Protein AF-A0A6A4AWZ1-F1 (afdb_monomer_lite)

Sequence (332 aa):
MIMALRVLAYDFGGVRITWEKDAYRVDGLGLLGSVYTLMGKQGAQRAEEQCLEWLPAAGLADLHVYHEGGDLKPLKQVVYGAAANSSISNVMMWTLEKRGIVWVRPLKPKWRGDGKDCYWLGDLITVLVTNYPFLLTRMYDSSVVRITATPPDHPLTSGLEANGTMAVTSSTVRTECAVGINSHLALEDAIKTIADQEVKVLRVHPHPHLSRLVCLRTAGRWRQHSRKHYKRYVRWAAARRGITQEQMRAGKWRKSSATAAEGLAKLEWKQIRRILGLRPRGEQVLYRLKAWAYSMYDVRNGRLGCPHEHCAHEVNVDVHHIFWECPAARKL

Radius of gyration: 25.93 Å; chains: 1; bounding box: 61×46×75 Å

Structure (mmCIF, N/CA/C/O backbone):
data_AF-A0A6A4AWZ1-F1
#
_entry.id   AF-A0A6A4AWZ1-F1
#
loop_
_atom_site.group_PDB
_atom_site.id
_atom_site.type_symbol
_atom_site.label_atom_id
_atom_site.label_alt_id
_atom_site.label_comp_id
_atom_site.label_asym_id
_atom_site.label_entity_id
_atom_site.label_seq_id
_atom_site.pdbx_PDB_ins_code
_atom_site.Cartn_x
_atom_site.Cartn_y
_atom_site.Cartn_z
_atom_site.occupancy
_atom_site.B_iso_or_equiv
_atom_site.auth_seq_id
_atom_site.auth_comp_id
_atom_site.auth_asym_id
_atom_site.auth_atom_id
_atom_site.pdbx_PDB_model_num
ATOM 1 N N . MET A 1 1 ? -5.041 -21.460 9.063 1.00 63.94 1 MET A N 1
ATOM 2 C CA . MET A 1 1 ? -6.115 -20.441 8.977 1.00 63.94 1 MET A CA 1
ATOM 3 C C . MET A 1 1 ? -6.245 -19.866 7.571 1.00 63.94 1 MET A C 1
ATOM 5 O O . MET A 1 1 ? -7.239 -20.170 6.942 1.00 63.94 1 MET A O 1
ATOM 9 N N . ILE A 1 2 ? -5.266 -19.118 7.041 1.00 68.06 2 ILE A N 1
ATOM 10 C CA . ILE A 1 2 ? -5.392 -18.458 5.718 1.00 68.06 2 ILE A CA 1
ATOM 11 C C . ILE A 1 2 ? -5.689 -19.458 4.587 1.00 68.06 2 ILE A C 1
ATOM 13 O O . ILE A 1 2 ? -6.563 -19.191 3.776 1.00 68.06 2 ILE A O 1
ATOM 17 N N . MET A 1 3 ? -5.063 -20.642 4.591 1.00 66.94 3 MET A N 1
ATOM 18 C CA . MET A 1 3 ? -5.374 -21.698 3.613 1.00 66.94 3 MET A CA 1
ATOM 19 C C . MET A 1 3 ? -6.827 -22.172 3.649 1.00 66.94 3 MET A C 1
ATOM 21 O O . MET A 1 3 ? -7.451 -22.276 2.603 1.00 66.94 3 MET A O 1
ATOM 25 N N . ALA A 1 4 ? -7.386 -22.378 4.842 1.00 66.62 4 ALA A N 1
ATOM 26 C CA . ALA A 1 4 ? -8.793 -22.742 4.989 1.00 66.62 4 ALA A CA 1
ATOM 27 C C . ALA A 1 4 ? -9.720 -21.614 4.506 1.00 66.62 4 ALA A C 1
ATOM 29 O O . ALA A 1 4 ? -10.708 -21.879 3.837 1.00 66.62 4 ALA A O 1
ATOM 30 N N . LEU A 1 5 ? -9.374 -20.349 4.780 1.00 71.69 5 LEU A N 1
ATOM 31 C CA . LEU A 1 5 ? -10.138 -19.197 4.284 1.00 71.69 5 LEU A CA 1
ATOM 32 C C . LEU A 1 5 ? -10.109 -19.084 2.762 1.00 71.69 5 LEU A C 1
ATOM 34 O O . LEU A 1 5 ? -11.077 -18.622 2.172 1.00 71.69 5 LEU A O 1
ATOM 38 N N . ARG A 1 6 ? -9.015 -19.506 2.128 1.00 73.75 6 ARG A N 1
ATOM 39 C CA . ARG A 1 6 ? -8.886 -19.501 0.670 1.00 73.75 6 ARG A CA 1
ATOM 40 C C . ARG A 1 6 ? -9.715 -20.595 0.030 1.00 73.75 6 ARG A C 1
ATOM 42 O O . ARG A 1 6 ? -10.504 -20.270 -0.841 1.00 73.75 6 ARG A O 1
ATOM 49 N N . VAL A 1 7 ? -9.609 -21.827 0.522 1.00 71.75 7 VAL A N 1
ATOM 50 C CA . VAL A 1 7 ? -10.478 -22.937 0.098 1.00 71.75 7 VAL A CA 1
ATOM 51 C C . VAL A 1 7 ? -11.949 -22.525 0.215 1.00 71.75 7 VAL A C 1
ATOM 53 O O . VAL A 1 7 ? -12.712 -22.650 -0.731 1.00 71.75 7 VAL A O 1
ATOM 56 N N . LEU A 1 8 ? -12.342 -21.906 1.331 1.00 74.88 8 LEU A N 1
ATOM 57 C CA . LEU A 1 8 ? -13.710 -21.407 1.507 1.00 74.88 8 LEU A CA 1
ATOM 58 C C . LEU A 1 8 ? -14.094 -20.289 0.524 1.00 74.88 8 LEU A C 1
ATOM 60 O O . LEU A 1 8 ? -15.246 -20.219 0.105 1.00 74.88 8 LEU A O 1
ATOM 64 N N . ALA A 1 9 ? -13.164 -19.401 0.173 1.00 75.62 9 ALA A N 1
ATOM 65 C CA . ALA A 1 9 ? -13.430 -18.310 -0.759 1.00 75.62 9 ALA A CA 1
ATOM 66 C C . ALA A 1 9 ? -13.543 -18.793 -2.214 1.00 75.62 9 ALA A C 1
ATOM 68 O O . ALA A 1 9 ? -14.514 -18.429 -2.872 1.00 75.62 9 ALA A O 1
ATOM 69 N N . TYR A 1 10 ? -12.590 -19.606 -2.684 1.00 72.50 10 TYR A N 1
ATOM 70 C CA . TYR A 1 10 ? -12.506 -20.071 -4.074 1.00 72.50 10 TYR A CA 1
ATOM 71 C C . TYR A 1 10 ? -13.374 -21.309 -4.333 1.00 72.50 10 TYR A C 1
ATOM 73 O O . TYR A 1 10 ? -14.208 -21.284 -5.233 1.00 72.50 10 TYR A O 1
ATOM 81 N N . ASP A 1 11 ? -13.238 -22.360 -3.521 1.00 70.88 11 ASP A N 1
ATOM 82 C CA . ASP A 1 11 ? -13.835 -23.674 -3.814 1.00 70.88 11 ASP A CA 1
ATOM 83 C C . ASP A 1 11 ? -15.295 -23.767 -3.350 1.00 70.88 11 ASP A C 1
ATOM 85 O O . ASP A 1 11 ? -16.100 -24.494 -3.928 1.00 70.88 11 ASP A O 1
ATOM 89 N N . PHE A 1 12 ? -15.657 -23.003 -2.316 1.00 73.88 12 PHE A N 1
ATOM 90 C CA . PHE A 1 12 ? -17.012 -22.985 -1.747 1.00 73.88 12 PHE A CA 1
ATOM 91 C C . PHE A 1 12 ? -17.789 -21.698 -2.055 1.00 73.88 12 PHE A C 1
ATOM 93 O O . PHE A 1 12 ? -18.881 -21.492 -1.523 1.00 73.88 12 PHE A O 1
ATOM 100 N N . GLY A 1 13 ? -17.239 -20.812 -2.893 1.00 75.94 13 GLY A N 1
ATOM 101 C CA . GLY A 1 13 ? -17.899 -19.565 -3.290 1.00 75.94 13 GLY A CA 1
ATOM 102 C C . GLY A 1 13 ? -18.226 -18.638 -2.114 1.00 75.94 13 GLY A C 1
ATOM 103 O O . GLY A 1 13 ? -19.216 -17.904 -2.159 1.00 75.94 13 GLY A O 1
ATOM 104 N N . GLY A 1 14 ? -17.424 -18.685 -1.044 1.00 81.69 14 GLY A N 1
ATOM 105 C CA . GLY A 1 14 ? -17.606 -17.867 0.156 1.00 81.69 14 GLY A CA 1
ATOM 106 C C . GLY A 1 14 ? -17.388 -16.371 -0.081 1.00 81.69 14 GLY A C 1
ATOM 107 O O . GLY A 1 14 ? -17.808 -15.563 0.751 1.00 81.69 14 GLY A O 1
ATOM 108 N N . VAL A 1 15 ? -16.755 -16.010 -1.202 1.00 86.06 15 VAL A N 1
ATOM 109 C CA . VAL A 1 15 ? -16.654 -14.640 -1.710 1.00 86.06 15 VAL A CA 1
ATOM 110 C C . VAL A 1 15 ? -17.251 -14.599 -3.112 1.00 86.06 15 VAL A C 1
ATOM 112 O O . VAL A 1 15 ? -16.801 -15.318 -4.000 1.00 86.06 15 VAL A O 1
ATOM 115 N N . ARG A 1 16 ? -18.245 -13.737 -3.327 1.00 89.00 16 ARG A N 1
ATOM 116 C CA . ARG A 1 16 ? -18.801 -13.449 -4.655 1.00 89.00 16 ARG A CA 1
ATOM 117 C C . ARG A 1 16 ? -18.472 -12.020 -5.040 1.00 89.00 16 ARG A C 1
ATOM 119 O O . ARG A 1 16 ? -18.645 -11.112 -4.233 1.00 89.00 16 ARG A O 1
ATOM 126 N N . ILE A 1 17 ? -17.999 -11.825 -6.264 1.00 89.50 17 ILE A N 1
ATOM 127 C CA . ILE A 1 17 ? -17.633 -10.509 -6.783 1.00 89.50 17 ILE A CA 1
ATOM 128 C C . ILE A 1 17 ? -18.508 -10.227 -8.000 1.00 89.50 17 ILE A C 1
ATOM 130 O O . ILE A 1 17 ? -18.450 -10.964 -8.980 1.00 89.50 17 ILE A O 1
ATOM 134 N N . THR A 1 18 ? -19.313 -9.171 -7.936 1.00 89.12 18 THR A N 1
ATOM 135 C CA . THR A 1 18 ? -20.150 -8.693 -9.046 1.00 89.12 18 THR A CA 1
ATOM 136 C C . THR A 1 18 ? -19.737 -7.280 -9.439 1.00 89.12 18 THR A C 1
ATOM 138 O O . THR A 1 18 ? -19.250 -6.518 -8.606 1.00 89.12 18 THR A O 1
ATOM 141 N N . TRP A 1 19 ? -19.883 -6.918 -10.714 1.00 88.25 19 TRP A N 1
ATOM 142 C CA . TRP A 1 19 ? -19.662 -5.544 -11.169 1.00 88.25 19 TRP A CA 1
ATOM 143 C C . TRP A 1 19 ? -20.986 -4.785 -11.209 1.00 88.25 19 TRP A C 1
ATOM 145 O O . TRP A 1 19 ? -21.907 -5.169 -11.927 1.00 88.25 19 TRP A O 1
ATOM 155 N N . GLU A 1 20 ? -21.079 -3.705 -10.440 1.00 87.25 20 GLU A N 1
ATOM 156 C CA . GLU A 1 20 ? -22.283 -2.896 -10.276 1.00 87.25 20 GLU A CA 1
ATOM 157 C C . GLU A 1 20 ? -21.889 -1.422 -10.107 1.00 87.25 20 GLU A C 1
ATOM 159 O O . GLU A 1 20 ? -20.999 -1.097 -9.325 1.00 87.25 20 GLU A O 1
ATOM 164 N N . LYS A 1 21 ? -22.572 -0.500 -10.800 1.00 83.19 21 LYS A N 1
ATOM 165 C CA . LYS A 1 21 ? -22.417 0.959 -10.597 1.00 83.19 21 LYS A CA 1
ATOM 166 C C . LYS A 1 21 ? -20.948 1.437 -10.599 1.00 83.19 21 LYS A C 1
ATOM 168 O O . LYS A 1 21 ? -20.521 2.140 -9.682 1.00 83.19 21 LYS A O 1
ATOM 173 N N . ASP A 1 22 ? -20.178 1.045 -11.615 1.00 85.38 22 ASP A N 1
ATOM 174 C CA . ASP A 1 22 ? -18.752 1.388 -11.763 1.00 85.38 22 ASP A CA 1
ATOM 175 C C . ASP A 1 22 ? -17.831 0.889 -10.624 1.00 85.38 22 ASP A C 1
ATOM 177 O O . ASP A 1 22 ? -16.739 1.421 -10.389 1.00 85.38 22 ASP A O 1
ATOM 181 N N . ALA A 1 23 ? -18.251 -0.150 -9.903 1.00 89.62 23 ALA A N 1
ATOM 182 C CA . ALA A 1 23 ? -17.515 -0.726 -8.789 1.00 89.62 23 ALA A CA 1
ATOM 183 C C . ALA A 1 23 ? -17.712 -2.246 -8.703 1.00 89.62 23 ALA A C 1
ATOM 185 O O . ALA A 1 23 ? -18.684 -2.805 -9.201 1.00 89.62 23 ALA A O 1
ATOM 186 N N . TYR A 1 24 ? -16.796 -2.929 -8.022 1.00 91.19 24 TYR A N 1
ATOM 187 C CA . TYR A 1 24 ? -16.984 -4.326 -7.652 1.00 91.19 24 TYR A CA 1
ATOM 188 C C . TYR A 1 24 ? -17.722 -4.397 -6.319 1.00 91.19 24 TYR A C 1
ATOM 190 O O . TYR A 1 24 ? -17.233 -3.884 -5.310 1.00 91.19 24 TYR A O 1
ATOM 198 N N . ARG A 1 25 ? -18.873 -5.060 -6.296 1.00 92.62 25 ARG A N 1
ATOM 199 C CA . ARG A 1 25 ? -19.558 -5.467 -5.076 1.00 92.62 25 ARG A CA 1
ATOM 200 C C . ARG A 1 25 ? -18.999 -6.816 -4.638 1.00 92.62 25 ARG A C 1
ATOM 202 O O . ARG A 1 25 ? -19.072 -7.801 -5.365 1.00 92.62 25 ARG A O 1
ATOM 209 N N . VAL A 1 26 ? -18.427 -6.852 -3.443 1.00 92.25 26 VAL A N 1
ATOM 210 C CA . VAL A 1 26 ? -17.800 -8.032 -2.846 1.00 92.25 26 VAL A CA 1
ATOM 211 C C . VAL A 1 26 ? -18.695 -8.530 -1.724 1.00 92.25 26 VAL A C 1
ATOM 213 O O . VAL A 1 26 ? -18.806 -7.889 -0.678 1.00 92.25 26 VAL A O 1
ATOM 216 N N . ASP A 1 27 ? -19.333 -9.672 -1.946 1.00 91.94 27 ASP A N 1
ATOM 217 C CA . ASP A 1 27 ? -20.165 -10.365 -0.973 1.00 91.94 27 ASP A CA 1
ATOM 218 C C . ASP A 1 27 ? -19.361 -11.472 -0.293 1.00 91.94 27 ASP A C 1
ATOM 220 O O . ASP A 1 27 ? -19.115 -12.533 -0.865 1.00 91.94 27 ASP A O 1
ATOM 224 N N . GLY A 1 28 ? -18.904 -11.196 0.924 1.00 88.69 28 GLY A N 1
ATOM 225 C CA . GLY A 1 28 ? -18.133 -12.116 1.750 1.00 88.69 28 GLY A CA 1
ATOM 226 C C . GLY A 1 28 ? -18.930 -12.712 2.908 1.00 88.69 28 GLY A C 1
ATOM 227 O O . GLY A 1 28 ? -18.320 -13.180 3.869 1.00 88.69 28 GLY A O 1
ATOM 228 N N . LEU A 1 29 ? -20.269 -12.668 2.888 1.00 86.69 29 LEU A N 1
ATOM 229 C CA . LEU A 1 29 ? -21.095 -13.169 3.996 1.00 86.69 29 LEU A CA 1
ATOM 230 C C . LEU A 1 29 ? -20.875 -14.665 4.264 1.00 86.69 29 LEU A C 1
ATOM 232 O O . LEU A 1 29 ? -20.752 -15.065 5.424 1.00 86.69 29 LEU A O 1
ATOM 236 N N . GLY A 1 30 ? -20.755 -15.474 3.206 1.00 80.62 30 GLY A N 1
ATOM 237 C CA . GLY A 1 30 ? -20.459 -16.907 3.318 1.00 80.62 30 GLY A CA 1
ATOM 238 C C . GLY A 1 30 ? -19.101 -17.168 3.975 1.00 80.62 30 GLY A C 1
ATOM 239 O O . GLY A 1 30 ? -18.980 -17.998 4.881 1.00 80.62 30 GLY A O 1
ATOM 240 N N . LEU A 1 31 ? -18.087 -16.384 3.592 1.00 82.00 31 LEU A N 1
ATOM 241 C CA . LEU A 1 31 ? -16.776 -16.423 4.229 1.00 82.00 31 LEU A CA 1
ATOM 242 C C . LEU A 1 31 ? -16.857 -15.978 5.697 1.00 82.00 31 LEU A C 1
ATOM 244 O O . LEU A 1 31 ? -16.293 -16.648 6.560 1.00 82.00 31 LEU A O 1
ATOM 248 N N . LEU A 1 32 ? -17.583 -14.898 6.011 1.00 76.12 32 LEU A N 1
ATOM 249 C CA . LEU A 1 32 ? -17.736 -14.403 7.382 1.00 76.12 32 LEU A CA 1
ATOM 250 C C . LEU A 1 32 ? -18.396 -15.413 8.314 1.00 76.12 32 LEU A C 1
ATOM 252 O O . LEU A 1 32 ? -17.924 -15.538 9.438 1.00 76.12 32 LEU A O 1
ATOM 256 N N . GLY A 1 33 ? -19.431 -16.137 7.883 1.00 70.88 33 GLY A N 1
ATOM 257 C CA . GLY A 1 33 ? -20.069 -17.167 8.715 1.00 70.88 33 GLY A CA 1
ATOM 258 C C . GLY A 1 33 ? -19.073 -18.232 9.193 1.00 70.88 33 GLY A C 1
ATOM 259 O O . GLY A 1 33 ? -19.073 -18.629 10.359 1.00 70.88 33 GLY A O 1
ATOM 260 N N . SER A 1 34 ? -18.142 -18.615 8.318 1.00 68.31 34 SER A N 1
ATOM 261 C CA . SER A 1 34 ? -17.081 -19.579 8.625 1.00 68.31 34 SER A CA 1
ATOM 262 C C . SER A 1 34 ? -15.928 -18.950 9.421 1.00 68.31 34 SER A C 1
ATOM 264 O O . SER A 1 34 ? -15.473 -19.512 10.421 1.00 68.31 34 SER A O 1
ATOM 266 N N . VAL A 1 35 ? -15.475 -17.755 9.017 1.00 62.94 35 VAL A N 1
ATOM 267 C CA . VAL A 1 35 ? -14.404 -16.986 9.675 1.00 62.94 35 VAL A CA 1
ATOM 268 C C . VAL A 1 35 ? -14.783 -16.629 11.104 1.00 62.94 35 VAL A C 1
ATOM 270 O O . VAL A 1 35 ? -13.962 -16.835 11.985 1.00 62.94 35 VAL A O 1
ATOM 273 N N . TYR A 1 36 ? -15.981 -16.094 11.361 1.00 61.47 36 TYR A N 1
ATOM 274 C CA . TYR A 1 36 ? -16.392 -15.655 12.700 1.00 61.47 36 TYR A CA 1
ATOM 275 C C . TYR A 1 36 ? -16.529 -16.821 13.662 1.00 61.47 36 TYR A C 1
ATOM 277 O O . TYR A 1 36 ? -16.159 -16.682 14.819 1.00 61.47 36 TYR A O 1
ATOM 285 N N . THR A 1 37 ? -16.999 -17.977 13.201 1.00 62.72 37 THR A N 1
ATOM 286 C CA . THR A 1 37 ? -17.039 -19.176 14.043 1.00 62.72 37 THR A CA 1
ATOM 287 C C . THR A 1 37 ? -15.623 -19.642 14.399 1.00 62.72 37 THR A C 1
ATOM 289 O O . THR A 1 37 ? -15.357 -19.990 15.547 1.00 62.72 37 THR A O 1
ATOM 292 N N . LEU A 1 38 ? -14.677 -19.585 13.455 1.00 58.94 38 LEU A N 1
ATOM 293 C CA . LEU A 1 38 ? -13.263 -19.913 13.693 1.00 58.94 38 LEU A CA 1
ATOM 294 C C . LEU A 1 38 ? -12.526 -18.858 14.539 1.00 58.94 38 LEU A C 1
ATOM 296 O O . LEU A 1 38 ? -11.734 -19.215 15.408 1.00 58.94 38 LEU A O 1
ATOM 300 N N . MET A 1 39 ? -12.780 -17.569 14.305 1.00 57.34 39 MET A N 1
ATOM 301 C CA . MET A 1 39 ? -12.182 -16.441 15.024 1.00 57.34 39 MET A CA 1
ATOM 302 C C . MET A 1 39 ? -12.797 -16.254 16.407 1.00 57.34 39 MET A C 1
ATOM 304 O O . MET A 1 39 ? -12.066 -15.982 17.346 1.00 57.34 39 MET A O 1
ATOM 308 N N . GLY A 1 40 ? -14.102 -16.457 16.569 1.00 51.19 40 GLY A N 1
ATOM 309 C CA . GLY A 1 40 ? -14.786 -16.442 17.863 1.00 51.19 40 GLY A CA 1
ATOM 310 C C . GLY A 1 40 ? -14.300 -17.567 18.774 1.00 51.19 40 GLY A C 1
ATOM 311 O O . GLY A 1 40 ? -14.100 -17.345 19.961 1.00 51.19 40 GLY A O 1
ATOM 312 N N . LYS A 1 41 ? -13.982 -18.740 18.204 1.00 53.22 41 LYS A N 1
ATOM 313 C CA . LYS A 1 41 ? -13.336 -19.846 18.930 1.00 53.22 41 LYS A CA 1
ATOM 314 C C . LYS A 1 41 ? -11.846 -19.611 19.242 1.00 53.22 41 LYS A C 1
ATOM 316 O O . LYS A 1 41 ? -11.293 -20.364 20.033 1.00 53.22 41 LYS A O 1
ATOM 321 N N . GLN A 1 42 ? -11.175 -18.620 18.632 1.00 52.31 42 GLN A N 1
ATOM 322 C CA . GLN A 1 42 ? -9.715 -18.428 18.759 1.00 52.31 42 GLN A CA 1
ATOM 323 C C . GLN A 1 42 ? -9.217 -17.007 19.099 1.00 52.31 42 GLN A C 1
ATOM 325 O O . GLN A 1 42 ? -8.011 -16.849 19.283 1.00 52.31 42 GLN A O 1
ATOM 330 N N . GLY A 1 43 ? -10.032 -15.949 19.109 1.00 45.94 43 GLY A N 1
ATOM 331 C CA . GLY A 1 43 ? -9.445 -14.622 18.909 1.00 45.94 43 GLY A CA 1
ATOM 332 C C . GLY A 1 43 ? -10.360 -13.406 18.922 1.00 45.94 43 GLY A C 1
ATOM 333 O O . GLY A 1 43 ? -10.260 -12.595 18.003 1.00 45.94 43 GLY A O 1
ATOM 334 N N . ALA A 1 44 ? -11.105 -13.173 20.006 1.00 44.56 44 ALA A N 1
ATOM 335 C CA . ALA A 1 44 ? -11.477 -11.793 20.353 1.00 44.56 44 ALA A CA 1
ATOM 336 C C . ALA A 1 44 ? -10.220 -10.887 20.450 1.00 44.56 44 ALA A C 1
ATOM 338 O O . ALA A 1 44 ? -10.238 -9.755 19.985 1.00 44.56 44 ALA A O 1
ATOM 339 N N . GLN A 1 45 ? -9.073 -11.438 20.880 1.00 47.06 45 GLN A N 1
ATOM 340 C CA . GLN A 1 45 ? -7.765 -10.758 20.890 1.00 47.06 45 GLN A CA 1
ATOM 341 C C . GLN A 1 45 ? -7.145 -10.493 19.499 1.00 47.06 45 GLN A C 1
ATOM 343 O O . GLN A 1 45 ? -6.277 -9.635 19.371 1.00 47.06 45 GLN A O 1
ATOM 348 N N . ARG A 1 46 ? -7.550 -11.197 18.428 1.00 52.41 46 ARG A N 1
ATOM 349 C CA . ARG A 1 46 ? -6.869 -11.097 17.115 1.00 52.41 46 ARG A CA 1
ATOM 350 C C . ARG A 1 46 ? -7.363 -9.947 16.232 1.00 52.41 46 ARG A C 1
ATOM 352 O O . ARG A 1 46 ? -6.691 -9.591 15.265 1.00 52.41 46 ARG A O 1
ATOM 359 N N . ALA A 1 47 ? -8.509 -9.341 16.540 1.00 49.09 47 ALA A N 1
ATOM 360 C CA . ALA A 1 47 ? -8.999 -8.160 15.817 1.00 49.09 47 ALA A CA 1
ATOM 361 C C . ALA A 1 47 ? -8.081 -6.939 16.000 1.00 49.09 47 ALA A C 1
ATOM 363 O O . ALA A 1 47 ? -7.913 -6.124 15.082 1.00 49.09 47 ALA A O 1
ATOM 364 N N . GLU A 1 48 ? -7.423 -6.860 17.154 1.00 53.44 48 GLU A N 1
ATOM 365 C CA . GLU A 1 48 ? -6.398 -5.866 17.468 1.00 53.44 48 GLU A CA 1
ATOM 366 C C . GLU A 1 48 ? -5.067 -6.140 16.756 1.00 53.44 48 GLU A C 1
ATOM 368 O O . GLU A 1 48 ? -4.226 -5.247 16.688 1.00 53.44 48 GLU A O 1
ATOM 373 N N . GLU A 1 49 ? -4.888 -7.325 16.151 1.00 64.94 49 GLU A N 1
ATOM 374 C CA . GLU A 1 49 ? -3.654 -7.730 15.470 1.00 64.94 49 GLU A CA 1
ATOM 375 C C . GLU A 1 49 ? -3.578 -7.319 13.991 1.00 64.94 49 GLU A C 1
ATOM 377 O O . GLU A 1 49 ? -2.546 -7.559 13.373 1.00 64.94 49 GLU A O 1
ATOM 382 N N . GLN A 1 50 ? -4.618 -6.757 13.362 1.00 76.56 50 GLN A N 1
ATOM 383 C CA . GLN A 1 50 ? -4.560 -6.373 11.937 1.00 76.56 50 GLN A CA 1
ATOM 384 C C . GLN A 1 50 ? -4.674 -4.870 11.734 1.00 76.56 50 GLN A C 1
ATOM 386 O O . GLN A 1 50 ? -5.747 -4.313 11.919 1.00 76.56 50 GLN A O 1
ATOM 391 N N . CYS A 1 51 ? -3.613 -4.217 11.280 1.00 78.69 51 CYS A N 1
ATOM 392 C CA . CYS A 1 51 ? -3.572 -2.778 11.010 1.00 78.69 51 CYS A CA 1
ATOM 393 C C . CYS A 1 51 ? -4.020 -2.472 9.574 1.00 78.69 51 CYS A C 1
ATOM 395 O O . CYS A 1 51 ? -3.207 -2.329 8.661 1.00 78.69 51 CYS A O 1
ATOM 397 N N . LEU A 1 52 ? -5.338 -2.439 9.363 1.00 82.19 52 LEU A N 1
ATOM 398 C CA . LEU A 1 52 ? -5.934 -2.249 8.035 1.00 82.19 52 LEU A CA 1
ATOM 399 C C . LEU A 1 52 ? -5.703 -0.843 7.456 1.00 82.19 52 LEU A C 1
ATOM 401 O O . LEU A 1 52 ? -5.641 -0.707 6.240 1.00 82.19 52 LEU A O 1
ATOM 405 N N . GLU A 1 53 ? -5.502 0.172 8.297 1.00 82.44 53 GLU A N 1
ATOM 406 C CA . GLU A 1 53 ? -5.161 1.551 7.914 1.00 82.44 53 GLU A CA 1
ATOM 407 C C . GLU A 1 53 ? -3.868 1.636 7.088 1.00 82.44 53 GLU A C 1
ATOM 409 O O . GLU A 1 53 ? -3.692 2.530 6.264 1.00 82.44 53 GLU A O 1
ATOM 414 N N . TRP A 1 54 ? -2.979 0.653 7.248 1.00 85.12 54 TRP A N 1
ATOM 415 C CA . TRP A 1 54 ? -1.741 0.531 6.486 1.00 85.12 54 TRP A CA 1
ATOM 416 C C . TRP A 1 54 ? -1.901 -0.193 5.153 1.00 85.12 54 TRP A C 1
ATOM 418 O O . TRP A 1 54 ? -1.011 -0.112 4.304 1.00 85.12 54 TRP A O 1
ATOM 428 N N . LEU A 1 55 ? -3.003 -0.921 4.959 1.00 87.56 55 LEU A N 1
ATOM 429 C CA . LEU A 1 55 ? -3.204 -1.742 3.772 1.00 87.56 55 LEU A CA 1
ATOM 430 C C . LEU A 1 55 ? -3.205 -0.910 2.479 1.00 87.56 55 LEU A C 1
ATOM 432 O O . LEU A 1 55 ? -2.469 -1.282 1.568 1.00 87.56 55 LEU A O 1
ATOM 436 N N . PRO A 1 56 ? -3.891 0.247 2.380 1.00 88.06 56 PRO A N 1
ATOM 437 C CA . PRO A 1 56 ? -3.825 1.081 1.177 1.00 88.06 56 PRO A CA 1
ATOM 438 C C . PRO A 1 56 ? -2.400 1.549 0.849 1.00 88.06 56 PRO A C 1
ATOM 440 O O . PRO A 1 56 ? -2.020 1.602 -0.320 1.00 88.06 56 PRO A O 1
ATOM 443 N N . ALA A 1 57 ? -1.594 1.844 1.874 1.00 85.62 57 ALA A N 1
ATOM 444 C CA . ALA A 1 57 ? -0.213 2.300 1.729 1.00 85.62 57 ALA A CA 1
ATOM 445 C C . ALA A 1 57 ? 0.772 1.168 1.374 1.00 85.62 57 ALA A C 1
ATOM 447 O O . ALA A 1 57 ? 1.926 1.436 1.032 1.00 85.62 57 ALA A O 1
ATOM 448 N N . ALA A 1 58 ? 0.347 -0.097 1.438 1.00 86.62 58 ALA A N 1
ATOM 449 C CA . ALA A 1 58 ? 1.209 -1.233 1.153 1.00 86.62 58 ALA A CA 1
ATOM 450 C C . ALA A 1 58 ? 1.627 -1.268 -0.326 1.00 86.62 58 ALA A C 1
ATOM 452 O O . ALA A 1 58 ? 0.791 -1.251 -1.231 1.00 86.62 58 ALA A O 1
ATOM 453 N N . GLY A 1 59 ? 2.938 -1.343 -0.571 1.00 86.31 59 GLY A N 1
ATOM 454 C CA . GLY A 1 59 ? 3.507 -1.504 -1.909 1.00 86.31 59 GLY A CA 1
ATOM 455 C C . GLY A 1 59 ? 3.186 -2.879 -2.492 1.00 86.31 59 GLY A C 1
ATOM 456 O O . GLY A 1 59 ? 3.413 -3.894 -1.834 1.00 86.31 59 GLY A O 1
ATOM 457 N N . LEU A 1 60 ? 2.726 -2.940 -3.745 1.00 87.19 60 LEU A N 1
ATOM 458 C CA . LEU A 1 60 ? 2.366 -4.209 -4.391 1.00 87.19 60 LEU A CA 1
ATOM 459 C C . LEU A 1 60 ? 3.564 -5.163 -4.512 1.00 87.19 60 LEU A C 1
ATOM 461 O O . LEU A 1 60 ? 3.410 -6.376 -4.436 1.00 87.19 60 LEU A O 1
ATOM 465 N N . ALA A 1 61 ? 4.768 -4.629 -4.724 1.00 81.50 61 ALA A N 1
ATOM 466 C CA . ALA A 1 61 ? 5.976 -5.443 -4.860 1.00 81.50 61 ALA A CA 1
ATOM 467 C C . ALA A 1 61 ? 6.515 -5.964 -3.517 1.00 81.50 61 ALA A C 1
ATOM 469 O O . ALA A 1 61 ? 7.254 -6.947 -3.502 1.00 81.50 61 ALA A O 1
ATOM 470 N N . ASP A 1 62 ? 6.169 -5.305 -2.409 1.00 79.12 62 ASP A N 1
ATOM 471 C CA . ASP A 1 62 ? 6.726 -5.595 -1.087 1.00 79.12 62 ASP A CA 1
ATOM 472 C C . ASP A 1 62 ? 5.754 -6.412 -0.223 1.00 79.12 62 ASP A C 1
ATOM 474 O O . ASP A 1 62 ? 6.182 -7.235 0.592 1.00 79.12 62 ASP A O 1
ATOM 478 N N . LEU A 1 63 ? 4.443 -6.229 -0.414 1.00 82.75 63 LEU A N 1
ATOM 479 C CA . LEU A 1 63 ? 3.429 -6.974 0.316 1.00 82.75 63 LEU A CA 1
ATOM 480 C C . LEU A 1 63 ? 3.343 -8.410 -0.196 1.00 82.75 63 LEU A C 1
ATOM 482 O O . LEU A 1 63 ? 2.881 -8.663 -1.304 1.00 82.75 63 LEU A O 1
ATOM 486 N N . HIS A 1 64 ? 3.770 -9.348 0.641 1.00 82.81 64 HIS A N 1
ATOM 487 C CA . HIS A 1 64 ? 3.660 -10.772 0.374 1.00 82.81 64 HIS A CA 1
ATOM 488 C C . HIS A 1 64 ? 2.376 -11.322 0.985 1.00 82.81 64 HIS A C 1
ATOM 490 O O . HIS A 1 64 ? 2.112 -11.146 2.176 1.00 82.81 64 HIS A O 1
ATOM 496 N N . VAL A 1 65 ? 1.599 -12.000 0.156 1.00 83.00 65 VAL A N 1
ATOM 497 C CA . VAL A 1 65 ? 0.311 -12.591 0.500 1.00 83.00 65 VAL A CA 1
ATOM 498 C C . VAL A 1 65 ? 0.318 -14.047 0.098 1.00 83.00 65 VAL A C 1
ATOM 500 O O . VAL A 1 65 ? 0.999 -14.459 -0.841 1.00 83.00 65 VAL A O 1
ATOM 503 N N . TYR A 1 66 ? -0.438 -14.840 0.833 1.00 80.25 66 TYR A N 1
ATOM 504 C CA . TYR A 1 66 ? -0.687 -16.206 0.427 1.00 80.25 66 TYR A CA 1
ATOM 505 C C . TYR A 1 66 ? -1.618 -16.145 -0.810 1.00 80.25 66 TYR A C 1
ATOM 507 O O . TYR A 1 66 ? -2.694 -15.549 -0.705 1.00 80.25 66 TYR A O 1
ATOM 515 N N . HIS A 1 67 ? -1.232 -16.775 -1.939 1.00 81.38 67 HIS A N 1
ATOM 516 C CA . HIS A 1 67 ? -2.007 -16.940 -3.205 1.00 81.38 67 HIS A CA 1
ATOM 517 C C . HIS A 1 67 ? -2.514 -18.386 -3.423 1.00 81.38 67 HIS A C 1
ATOM 519 O O . HIS A 1 67 ? -1.994 -19.269 -2.750 1.00 81.38 67 HIS A O 1
ATOM 525 N N . GLU A 1 68 ? -3.523 -18.639 -4.269 1.00 70.06 68 GLU A N 1
ATOM 526 C CA . GLU A 1 68 ? -4.281 -19.904 -4.476 1.00 70.06 68 GLU A CA 1
ATOM 527 C C . GLU A 1 68 ? -3.580 -21.198 -4.011 1.00 70.06 68 GLU A C 1
ATOM 529 O O . GLU A 1 68 ? -4.027 -21.783 -3.025 1.00 70.06 68 GLU A O 1
ATOM 534 N N . GLY A 1 69 ? -2.418 -21.561 -4.568 1.00 68.25 69 GLY A N 1
ATOM 535 C CA . GLY A 1 69 ? -1.662 -22.782 -4.211 1.00 68.25 69 GLY A CA 1
ATOM 536 C C . GLY A 1 69 ? -1.053 -22.849 -2.797 1.00 68.25 69 GLY A C 1
ATOM 537 O O . GLY A 1 69 ? -0.394 -23.817 -2.443 1.00 68.25 69 GLY A O 1
ATOM 538 N N . GLY A 1 70 ? -1.244 -21.821 -1.973 1.00 69.25 70 GLY A N 1
ATOM 539 C CA . GLY A 1 70 ? -0.689 -21.711 -0.621 1.00 69.25 70 GLY A CA 1
ATOM 540 C C . GLY A 1 70 ? 0.712 -21.126 -0.548 1.00 69.25 70 GLY A C 1
ATOM 541 O O . GLY A 1 70 ? 1.200 -20.839 0.545 1.00 69.25 70 GLY A O 1
ATOM 542 N N . ASP A 1 71 ? 1.294 -20.827 -1.702 1.00 78.06 71 ASP A N 1
ATOM 543 C CA . ASP A 1 71 ? 2.557 -20.122 -1.803 1.00 78.06 71 ASP A CA 1
ATOM 544 C C . ASP A 1 71 ? 2.428 -18.665 -1.368 1.00 78.06 71 ASP A C 1
ATOM 546 O O . ASP A 1 71 ? 1.439 -17.972 -1.640 1.00 78.06 71 ASP A O 1
ATOM 550 N N . LEU A 1 72 ? 3.488 -18.179 -0.731 1.00 79.62 72 LEU A N 1
ATOM 551 C CA . LEU A 1 72 ? 3.642 -16.777 -0.397 1.00 79.62 72 LEU A CA 1
ATOM 552 C C . LEU A 1 72 ? 4.229 -16.032 -1.605 1.00 79.62 72 LEU A C 1
ATOM 554 O O . LEU A 1 72 ? 5.397 -16.221 -1.948 1.00 79.62 72 LEU A O 1
ATOM 558 N N . LYS A 1 73 ? 3.437 -15.162 -2.234 1.00 81.56 73 LYS A N 1
ATOM 559 C CA . LYS A 1 73 ? 3.830 -14.399 -3.428 1.00 81.56 73 LYS A CA 1
ATOM 560 C C . LYS A 1 73 ? 3.678 -12.892 -3.196 1.00 81.56 73 LYS A C 1
ATOM 562 O O . LYS A 1 73 ? 2.799 -12.473 -2.439 1.00 81.56 73 LYS A O 1
ATOM 567 N N . PRO A 1 74 ? 4.521 -12.048 -3.816 1.00 85.25 74 PRO A N 1
ATOM 568 C CA . PRO A 1 74 ? 4.313 -10.606 -3.786 1.00 85.25 74 PRO A CA 1
ATOM 569 C C . PRO A 1 74 ? 3.012 -10.248 -4.515 1.00 85.25 74 PRO A C 1
ATOM 571 O O . PRO A 1 74 ? 2.734 -10.768 -5.595 1.00 85.25 74 PRO A O 1
ATOM 574 N N . LEU A 1 75 ? 2.244 -9.311 -3.961 1.00 85.94 75 LEU A N 1
ATOM 575 C CA . LEU A 1 75 ? 0.919 -8.912 -4.447 1.00 85.94 75 LEU A CA 1
ATOM 576 C C . LEU A 1 75 ? 0.935 -8.422 -5.904 1.00 85.94 75 LEU A C 1
ATOM 578 O O . LEU A 1 75 ? -0.032 -8.583 -6.640 1.00 85.94 75 LEU A O 1
ATOM 582 N N . LYS A 1 76 ? 2.064 -7.879 -6.364 1.00 85.25 76 LYS A N 1
ATOM 583 C CA . LYS A 1 76 ? 2.288 -7.486 -7.760 1.00 85.25 76 LYS A CA 1
ATOM 584 C C . LYS A 1 76 ? 2.147 -8.652 -8.749 1.00 85.25 76 LYS A C 1
ATOM 586 O O . LYS A 1 76 ? 1.862 -8.404 -9.911 1.00 85.25 76 LYS A O 1
ATOM 591 N N . GLN A 1 77 ? 2.362 -9.898 -8.326 1.00 84.38 77 GLN A N 1
ATOM 592 C CA . GLN A 1 77 ? 2.142 -11.073 -9.181 1.00 84.38 77 GLN A CA 1
ATOM 593 C C . GLN A 1 77 ? 0.656 -11.424 -9.334 1.00 84.38 77 GLN A C 1
ATOM 595 O O . GLN A 1 77 ? 0.310 -12.124 -10.275 1.00 84.38 77 GLN A O 1
ATOM 600 N N . VAL A 1 78 ? -0.197 -10.917 -8.441 1.00 81.12 78 VAL A N 1
ATOM 601 C CA . VAL A 1 78 ? -1.656 -11.115 -8.455 1.00 81.12 78 VAL A CA 1
ATOM 602 C C . VAL A 1 78 ? -2.340 -10.062 -9.339 1.00 81.12 78 VAL A C 1
ATOM 604 O O . VAL A 1 78 ? -3.353 -10.322 -9.975 1.00 81.12 78 VAL A O 1
ATOM 607 N N . VAL A 1 79 ? -1.758 -8.860 -9.438 1.00 81.06 79 VAL A N 1
ATOM 608 C CA . VAL A 1 79 ? -2.322 -7.735 -10.205 1.00 81.06 79 VAL A CA 1
ATOM 609 C C . VAL A 1 79 ? -1.522 -7.456 -11.465 1.00 81.06 79 VAL A C 1
ATOM 611 O O . VAL A 1 79 ? -0.404 -6.936 -11.409 1.00 81.06 79 VAL A O 1
ATOM 614 N N . TYR A 1 80 ? -2.145 -7.672 -12.621 1.00 76.50 80 TYR A N 1
ATOM 615 C CA . TYR A 1 80 ? -1.534 -7.331 -13.899 1.00 76.50 80 TYR A CA 1
ATOM 616 C C . TYR A 1 80 ? -1.588 -5.824 -14.210 1.00 76.50 80 TYR A C 1
ATOM 618 O O . TYR A 1 80 ? -2.540 -5.101 -13.899 1.00 76.50 80 TYR A O 1
ATOM 626 N N . GLY A 1 81 ? -0.529 -5.324 -14.851 1.00 76.38 81 GLY A N 1
ATOM 627 C CA . GLY A 1 81 ? -0.455 -3.951 -15.355 1.00 76.38 81 GLY A CA 1
ATOM 628 C C . GLY A 1 81 ? -0.236 -2.865 -14.293 1.00 76.38 81 GLY A C 1
ATOM 629 O O . GLY A 1 81 ? -0.198 -1.681 -14.641 1.00 76.38 81 GLY A O 1
ATOM 630 N N . ALA A 1 82 ? -0.082 -3.204 -13.013 1.00 79.38 82 ALA A N 1
ATOM 631 C CA . ALA A 1 82 ? 0.304 -2.229 -11.998 1.00 79.38 82 ALA A CA 1
ATOM 632 C C . ALA A 1 82 ? 1.796 -1.854 -12.109 1.00 79.38 82 ALA A C 1
ATOM 634 O O . ALA A 1 82 ? 2.649 -2.669 -12.471 1.00 79.38 82 ALA A O 1
ATOM 635 N N . ALA A 1 83 ? 2.118 -0.589 -11.825 1.00 79.81 83 ALA A N 1
ATOM 636 C CA . ALA A 1 83 ? 3.490 -0.096 -11.914 1.00 79.81 83 ALA A CA 1
ATOM 637 C C . ALA A 1 83 ? 4.395 -0.790 -10.881 1.00 79.81 83 ALA A C 1
ATOM 639 O O . ALA A 1 83 ? 3.945 -1.270 -9.847 1.00 79.81 83 ALA A O 1
ATOM 640 N N . ALA A 1 84 ? 5.708 -0.824 -11.121 1.00 70.44 84 ALA A N 1
ATOM 641 C CA . ALA A 1 84 ? 6.622 -1.514 -10.206 1.00 70.44 84 ALA A CA 1
ATOM 642 C C . ALA A 1 84 ? 6.640 -0.936 -8.779 1.00 70.44 84 ALA A C 1
ATOM 644 O O . ALA A 1 84 ? 6.874 -1.691 -7.842 1.00 70.44 84 ALA A O 1
ATOM 645 N N . ASN A 1 85 ? 6.348 0.359 -8.635 1.00 78.75 85 ASN A N 1
ATOM 646 C CA . ASN A 1 85 ? 6.366 1.082 -7.363 1.00 78.75 85 ASN A CA 1
ATOM 647 C C . ASN A 1 85 ? 4.955 1.488 -6.896 1.00 78.75 85 ASN A C 1
ATOM 649 O O . ASN A 1 85 ? 4.822 2.429 -6.119 1.00 78.75 85 ASN A O 1
ATOM 653 N N . SER A 1 86 ? 3.888 0.865 -7.411 1.00 86.19 86 SER A N 1
ATOM 654 C CA . SER A 1 86 ? 2.530 1.208 -6.977 1.00 86.19 86 SER A CA 1
ATOM 655 C C . SER A 1 86 ? 2.184 0.585 -5.626 1.00 86.19 86 SER A C 1
ATOM 657 O O . SER A 1 86 ? 2.595 -0.538 -5.332 1.00 86.19 86 SER A O 1
ATOM 659 N N . SER A 1 87 ? 1.393 1.305 -4.834 1.00 89.94 87 SER A N 1
ATOM 660 C CA . SER A 1 87 ? 0.680 0.794 -3.664 1.00 89.94 87 SER A CA 1
ATOM 661 C C . SER A 1 87 ? -0.690 0.229 -4.048 1.00 89.94 87 SER A C 1
ATOM 663 O O . SER A 1 87 ? -1.139 0.402 -5.186 1.00 89.94 87 SER A O 1
ATOM 665 N N . ILE A 1 88 ? -1.375 -0.412 -3.099 1.00 89.81 88 ILE A N 1
ATOM 666 C CA . ILE A 1 88 ? -2.778 -0.818 -3.265 1.00 89.81 88 ILE A CA 1
ATOM 667 C C . ILE A 1 88 ? -3.663 0.406 -3.543 1.00 89.81 88 ILE A C 1
ATOM 669 O O . ILE A 1 88 ? -4.476 0.362 -4.464 1.00 89.81 88 ILE A O 1
ATOM 673 N N . SER A 1 89 ? -3.438 1.520 -2.838 1.00 89.31 89 SER A N 1
ATOM 674 C CA . SER A 1 89 ? -4.177 2.776 -3.031 1.00 89.31 89 SER A CA 1
ATOM 675 C C . SER A 1 89 ? -3.990 3.414 -4.405 1.00 89.31 89 SER A C 1
ATOM 677 O O . SER A 1 89 ? -4.752 4.299 -4.749 1.00 89.31 89 SER A O 1
ATOM 679 N N . ASN A 1 90 ? -3.005 2.991 -5.203 1.00 89.19 90 ASN A N 1
ATOM 680 C CA . ASN A 1 90 ? -2.861 3.432 -6.595 1.00 89.19 90 ASN A CA 1
ATOM 681 C C . ASN A 1 90 ? -3.677 2.570 -7.572 1.00 89.19 90 ASN A C 1
ATOM 683 O O . ASN A 1 90 ? -3.767 2.904 -8.758 1.00 89.19 90 ASN A O 1
ATOM 687 N N . VAL A 1 91 ? -4.198 1.433 -7.101 1.00 88.94 91 VAL A N 1
ATOM 688 C CA . VAL A 1 91 ? -4.974 0.467 -7.883 1.00 88.94 91 VAL A CA 1
ATOM 689 C C . VAL A 1 91 ? -6.460 0.616 -7.602 1.00 88.94 91 VAL A C 1
ATOM 691 O O . VAL A 1 91 ? -7.257 0.741 -8.532 1.00 88.94 91 VAL A O 1
ATOM 694 N N . MET A 1 92 ? -6.828 0.625 -6.324 1.00 90.44 92 MET A N 1
ATOM 695 C CA . MET A 1 92 ? -8.218 0.616 -5.896 1.00 90.44 92 MET A CA 1
ATOM 696 C C . MET A 1 92 ? -8.401 1.266 -4.528 1.00 90.44 92 MET A C 1
ATOM 698 O O . MET A 1 92 ? -7.471 1.350 -3.725 1.00 90.44 92 MET A O 1
ATOM 702 N N . MET A 1 93 ? -9.638 1.661 -4.260 1.00 90.75 93 MET A N 1
ATOM 703 C CA . MET A 1 93 ? -10.126 2.017 -2.931 1.00 90.75 93 MET A CA 1
ATOM 704 C C . MET A 1 93 ? -11.324 1.142 -2.594 1.00 90.75 93 MET A C 1
ATOM 706 O O . MET A 1 93 ? -11.960 0.595 -3.496 1.00 90.75 93 MET A O 1
ATOM 710 N N . TRP A 1 94 ? -11.655 1.018 -1.314 1.00 91.50 94 TRP A N 1
ATOM 711 C CA . TRP A 1 94 ? -12.831 0.261 -0.913 1.00 91.50 94 TRP A CA 1
ATOM 712 C C . TRP A 1 94 ? -13.602 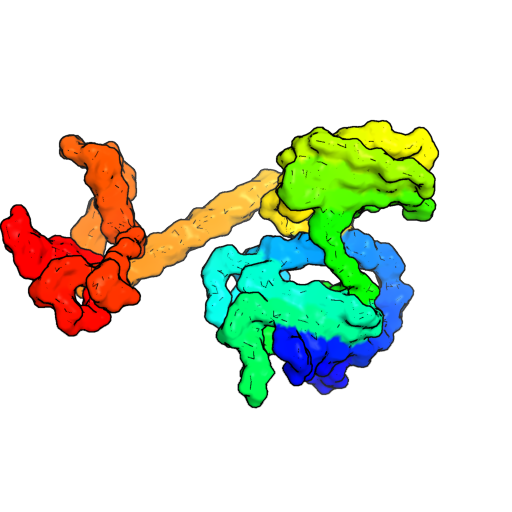0.922 0.221 1.00 91.50 94 TRP A C 1
ATOM 714 O O . TRP A 1 94 ? -13.043 1.655 1.033 1.00 91.50 94 TRP A O 1
ATOM 724 N N . THR A 1 95 ? -14.901 0.653 0.261 1.00 90.94 95 THR A N 1
ATOM 725 C CA . THR A 1 95 ? -15.832 1.153 1.274 1.00 90.94 95 THR A CA 1
ATOM 726 C C . THR A 1 95 ? -16.694 0.004 1.776 1.00 90.94 95 THR A C 1
ATOM 728 O O . THR A 1 95 ? -17.208 -0.777 0.976 1.00 90.94 95 THR A O 1
ATOM 731 N N . LEU A 1 96 ? -16.858 -0.104 3.093 1.00 90.19 96 LEU A N 1
ATOM 732 C CA . LEU A 1 96 ? -17.759 -1.082 3.697 1.00 90.19 96 LEU A CA 1
ATOM 733 C C . LEU A 1 96 ? -19.188 -0.526 3.633 1.00 90.19 96 LEU A C 1
ATOM 735 O O . LEU A 1 96 ? -19.435 0.552 4.160 1.00 90.19 96 LEU A O 1
ATOM 739 N N . GLU A 1 97 ? -20.116 -1.237 2.990 1.00 90.31 97 GLU A N 1
ATOM 740 C CA . GLU A 1 97 ? -21.540 -0.859 3.015 1.00 90.31 97 GLU A CA 1
ATOM 741 C C . GLU A 1 97 ? -22.182 -1.334 4.314 1.00 90.31 97 GLU A C 1
ATOM 743 O O . GLU A 1 97 ? -22.797 -0.577 5.057 1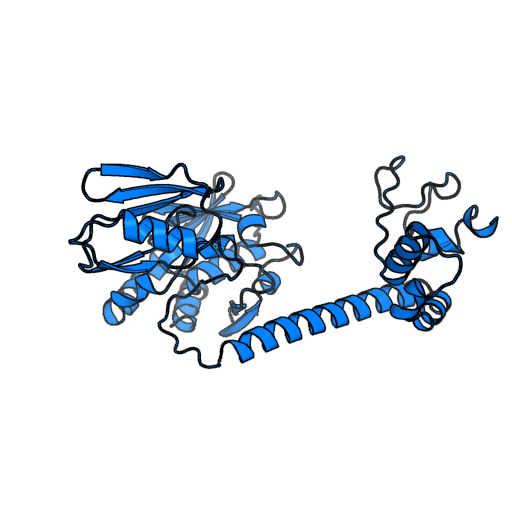.00 90.31 97 GLU A O 1
ATOM 748 N N . LYS A 1 98 ? -22.008 -2.622 4.591 1.00 89.12 98 LYS A N 1
ATOM 749 C CA . LYS A 1 98 ? -22.450 -3.284 5.810 1.00 89.12 98 LYS A CA 1
ATOM 750 C C . LYS A 1 98 ? -21.553 -4.480 6.058 1.00 89.12 98 LYS A C 1
ATOM 752 O O . LYS A 1 98 ? -20.814 -4.906 5.172 1.00 89.12 98 LYS A O 1
ATOM 757 N N . ARG A 1 99 ? -21.631 -5.055 7.255 1.00 88.56 99 ARG A N 1
ATOM 758 C CA . ARG A 1 99 ? -20.875 -6.264 7.597 1.00 88.56 99 ARG A CA 1
ATOM 759 C C . ARG A 1 99 ? -21.068 -7.343 6.521 1.00 88.56 99 ARG A C 1
ATOM 761 O O . ARG A 1 99 ? -22.190 -7.743 6.234 1.00 88.56 99 ARG A O 1
ATOM 768 N N . GLY A 1 100 ? -19.959 -7.794 5.945 1.00 87.88 100 GLY A N 1
ATOM 769 C CA . GLY A 1 100 ? -19.882 -8.791 4.880 1.00 87.88 100 GLY A CA 1
ATOM 770 C C . GLY A 1 100 ? -19.885 -8.236 3.462 1.00 87.88 100 GLY A C 1
ATOM 771 O O . GLY A 1 100 ? -19.491 -8.972 2.565 1.00 87.88 100 GLY A O 1
ATOM 772 N N . ILE A 1 101 ? -20.270 -6.974 3.250 1.00 91.81 101 ILE A N 1
ATOM 773 C CA . ILE A 1 101 ? -20.418 -6.378 1.918 1.00 91.81 101 ILE A CA 1
ATOM 774 C C . ILE A 1 101 ? -19.471 -5.189 1.749 1.00 91.81 101 ILE A C 1
ATOM 776 O O . ILE A 1 101 ? -19.613 -4.157 2.413 1.00 91.81 101 ILE A O 1
ATOM 780 N N . VAL A 1 102 ? -18.519 -5.324 0.825 1.00 92.94 102 VAL A N 1
ATOM 781 C CA . VAL A 1 102 ? -17.512 -4.301 0.513 1.00 92.94 102 VAL A CA 1
ATOM 782 C C . VAL A 1 102 ? -17.645 -3.865 -0.940 1.00 92.94 102 VAL A C 1
ATOM 784 O O . VAL A 1 102 ? -17.728 -4.691 -1.840 1.00 92.94 102 VAL A O 1
ATOM 787 N N . TRP A 1 103 ? -17.604 -2.560 -1.176 1.00 92.75 103 TRP A N 1
ATOM 788 C CA . TRP A 1 103 ? -17.506 -1.981 -2.511 1.00 92.75 103 TRP A CA 1
ATOM 789 C C . TRP A 1 103 ? -16.060 -1.643 -2.818 1.00 92.75 103 TRP A C 1
ATOM 791 O O . TRP A 1 103 ? -15.440 -0.894 -2.068 1.00 92.75 103 TRP A O 1
ATOM 801 N N . VAL A 1 104 ? -15.528 -2.153 -3.922 1.00 92.31 104 VAL A N 1
ATOM 802 C CA . VAL A 1 104 ? -14.163 -1.892 -4.380 1.00 92.31 104 VAL A CA 1
ATOM 803 C C . VAL A 1 104 ? -14.218 -1.094 -5.675 1.00 92.31 104 VAL A C 1
ATOM 805 O O . VAL A 1 104 ? -14.715 -1.564 -6.696 1.00 92.31 104 VAL A O 1
ATOM 808 N N . ARG A 1 105 ? -13.683 0.125 -5.645 1.00 91.25 105 ARG A N 1
ATOM 809 C CA . ARG A 1 105 ? -13.623 1.02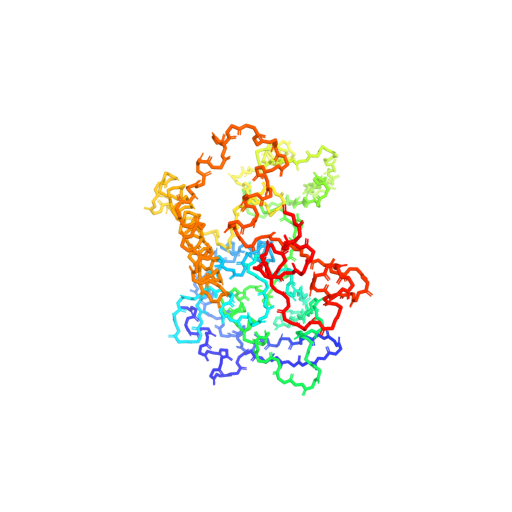3 -6.800 1.00 91.25 105 ARG A CA 1
ATOM 810 C C . ARG A 1 105 ? -12.224 1.003 -7.416 1.00 91.25 105 ARG A C 1
ATOM 812 O O . ARG A 1 105 ? -11.266 1.378 -6.730 1.00 91.25 105 ARG A O 1
ATOM 819 N N . PRO A 1 106 ? -12.075 0.605 -8.690 1.00 90.00 106 PRO A N 1
ATOM 820 C CA . PRO A 1 106 ? -10.809 0.740 -9.397 1.00 90.00 106 PRO A CA 1
ATOM 821 C C . PRO A 1 106 ? -10.511 2.215 -9.691 1.00 90.00 106 PRO A C 1
ATOM 823 O O . PRO A 1 106 ? -11.392 2.973 -10.090 1.00 90.00 106 PRO A O 1
ATOM 826 N N . LEU A 1 107 ? -9.250 2.627 -9.553 1.00 88.25 107 LEU A N 1
ATOM 827 C CA . LEU A 1 107 ? -8.849 4.022 -9.787 1.00 88.25 107 LEU A CA 1
ATOM 828 C C . LEU A 1 107 ? -8.467 4.334 -11.234 1.00 88.25 107 LEU A C 1
ATOM 830 O O . LEU A 1 107 ? -8.338 5.500 -11.599 1.00 88.25 107 LEU A O 1
ATOM 834 N N . LYS A 1 108 ? -8.251 3.313 -12.069 1.00 84.06 108 LYS A N 1
ATOM 835 C CA . LYS A 1 108 ? -7.922 3.492 -13.489 1.00 84.06 108 LYS A CA 1
ATOM 836 C C . LYS A 1 108 ? -8.879 2.701 -14.376 1.00 84.06 108 LYS A C 1
ATOM 838 O O . LYS A 1 108 ? -9.245 1.589 -13.996 1.00 84.06 108 LYS A O 1
ATOM 843 N N . PRO A 1 109 ? -9.207 3.214 -15.580 1.00 79.88 109 PRO A N 1
ATOM 844 C CA . PRO A 1 109 ? -10.158 2.575 -16.493 1.00 79.88 109 PRO A CA 1
ATOM 845 C C . PRO A 1 109 ? -9.822 1.121 -16.824 1.00 79.88 109 PRO A C 1
ATOM 847 O O . PRO A 1 109 ? -10.696 0.274 -16.841 1.00 79.88 109 PRO A O 1
ATOM 850 N N . LYS A 1 110 ? -8.534 0.799 -16.976 1.00 79.56 110 LYS A N 1
ATOM 851 C CA . LYS A 1 110 ? -8.060 -0.554 -17.315 1.00 79.56 110 LYS A CA 1
ATOM 852 C C . LYS A 1 110 ? -8.388 -1.660 -16.297 1.00 79.56 110 LYS A C 1
ATOM 854 O O . LYS A 1 110 ? -8.079 -2.816 -16.556 1.00 79.56 110 LYS A O 1
ATOM 859 N N . TRP A 1 111 ? -8.891 -1.300 -15.118 1.00 81.25 111 TRP A N 1
ATOM 860 C CA . TRP A 1 111 ? -9.305 -2.239 -14.073 1.00 81.25 111 TRP A CA 1
ATOM 861 C C . TRP A 1 111 ? -10.824 -2.221 -13.841 1.00 81.25 111 TRP A C 1
ATOM 863 O O . TRP A 1 111 ? -11.303 -2.862 -12.904 1.00 81.25 111 TRP A O 1
ATOM 873 N N . ARG A 1 112 ? -11.579 -1.467 -14.651 1.00 78.81 112 ARG A N 1
ATOM 874 C CA . ARG A 1 112 ? -13.043 -1.452 -14.622 1.00 78.81 112 ARG A CA 1
ATOM 875 C C . ARG A 1 112 ? -13.581 -2.735 -15.243 1.00 78.81 112 ARG A C 1
ATOM 877 O O . ARG A 1 112 ? -13.070 -3.197 -16.260 1.00 78.81 112 ARG A O 1
ATOM 884 N N . GLY A 1 113 ? -14.584 -3.315 -14.597 1.00 66.12 113 GLY A N 1
ATOM 885 C CA . GLY A 1 113 ? -15.246 -4.526 -15.061 1.00 66.12 113 GLY A CA 1
ATOM 886 C C . GLY A 1 113 ? -16.290 -4.191 -16.117 1.00 66.12 113 GLY A C 1
ATOM 887 O O . GLY A 1 113 ? -17.468 -4.371 -15.861 1.00 66.12 113 GLY A O 1
ATOM 888 N N . ASP A 1 114 ? -15.890 -3.681 -17.284 1.00 59.56 114 ASP A N 1
ATOM 889 C CA . ASP A 1 114 ? -16.802 -3.253 -18.364 1.00 59.56 114 ASP A CA 1
ATOM 890 C C . ASP A 1 114 ? -17.485 -4.458 -19.068 1.00 59.56 114 ASP A C 1
ATOM 892 O O . ASP A 1 114 ? -17.373 -4.644 -20.279 1.00 59.56 114 ASP A O 1
ATOM 896 N N . GLY A 1 115 ? -18.129 -5.353 -18.309 1.00 53.53 115 GLY A N 1
ATOM 897 C CA . GLY A 1 115 ? -18.753 -6.590 -18.797 1.00 53.53 115 GLY A CA 1
ATOM 898 C C . GLY A 1 115 ? -17.769 -7.706 -19.172 1.00 53.53 115 GLY A C 1
ATOM 899 O O . GLY A 1 115 ? -18.189 -8.755 -19.651 1.00 53.53 115 GLY A O 1
ATOM 900 N N . LYS A 1 116 ? -16.463 -7.499 -18.960 1.00 53.81 116 LYS A N 1
ATOM 901 C CA . LYS A 1 116 ? -15.420 -8.525 -19.089 1.00 53.81 116 LYS A CA 1
ATOM 902 C C . LYS A 1 116 ? -14.916 -8.908 -17.708 1.00 53.81 116 LYS A C 1
ATOM 904 O O . LYS A 1 116 ? -14.670 -8.024 -16.885 1.00 53.81 116 LYS A O 1
ATOM 909 N N . ASP A 1 117 ? -14.685 -10.199 -17.497 1.00 49.81 117 ASP A N 1
ATOM 910 C CA . ASP A 1 117 ? -14.006 -10.705 -16.310 1.00 49.81 117 ASP A CA 1
ATOM 911 C C . ASP A 1 117 ? -12.613 -10.073 -16.219 1.00 49.81 117 ASP A C 1
ATOM 913 O O . ASP A 1 117 ? -11.638 -10.513 -16.833 1.00 49.81 117 ASP A O 1
ATOM 917 N N . CYS A 1 118 ? -12.488 -8.998 -15.447 1.00 60.53 118 CYS A N 1
ATOM 918 C CA . CYS A 1 118 ? -11.194 -8.488 -15.027 1.00 60.53 118 CYS A CA 1
ATOM 919 C C . CYS A 1 118 ? -10.653 -9.413 -13.934 1.00 60.53 118 CYS A C 1
ATOM 921 O O . CYS A 1 118 ? -10.537 -9.013 -12.772 1.00 60.53 118 CYS A O 1
ATOM 923 N N . TYR A 1 119 ? -10.322 -10.651 -14.329 1.00 62.28 119 TYR A N 1
ATOM 924 C CA . TYR A 1 119 ? -9.833 -11.734 -13.470 1.00 62.28 119 TYR A CA 1
ATOM 925 C C . TYR A 1 119 ? -8.771 -11.238 -12.481 1.00 62.28 119 TYR A C 1
ATOM 927 O O . TYR A 1 119 ? -8.792 -11.587 -11.309 1.00 62.28 119 TYR A O 1
ATOM 935 N N . TRP A 1 120 ? -7.902 -10.324 -12.917 1.00 74.00 120 TRP A N 1
ATOM 936 C CA . TRP A 1 120 ? -6.793 -9.793 -12.123 1.00 74.00 120 TRP A CA 1
ATOM 937 C C . TRP A 1 120 ? -7.215 -8.953 -10.910 1.00 74.00 120 TRP A C 1
ATOM 939 O O . TRP A 1 120 ? -6.553 -9.007 -9.874 1.00 74.00 120 TRP A O 1
ATOM 949 N N . LEU A 1 121 ? -8.276 -8.138 -11.018 1.00 85.12 121 LEU A N 1
ATOM 950 C CA . LEU A 1 121 ? -8.731 -7.349 -9.866 1.00 85.12 121 LEU A CA 1
ATOM 951 C C . LEU A 1 121 ? -9.611 -8.192 -8.941 1.00 85.12 121 LEU A C 1
ATOM 953 O O . LEU A 1 121 ? -9.504 -8.053 -7.727 1.00 85.12 121 LEU A O 1
ATOM 957 N N . GLY A 1 122 ? -10.409 -9.108 -9.496 1.00 85.56 122 GLY A N 1
ATOM 958 C CA . GLY A 1 122 ? -11.143 -10.097 -8.704 1.00 85.56 122 GLY A CA 1
ATOM 959 C C . GLY A 1 122 ? -10.211 -10.976 -7.863 1.00 85.56 122 GLY A C 1
ATOM 960 O O . GLY A 1 122 ? -10.441 -11.145 -6.663 1.00 85.56 122 GLY A O 1
ATOM 961 N N . ASP A 1 123 ? -9.109 -11.451 -8.450 1.00 84.25 123 ASP A N 1
ATOM 962 C CA . ASP A 1 123 ? -8.097 -12.242 -7.742 1.00 84.25 123 ASP A CA 1
ATOM 963 C C . ASP A 1 123 ? -7.410 -11.413 -6.645 1.00 84.25 123 ASP A C 1
ATOM 965 O O . ASP A 1 123 ? -7.320 -11.836 -5.493 1.00 84.25 123 ASP A O 1
ATOM 969 N N . LEU A 1 124 ? -7.039 -10.158 -6.940 1.00 88.38 124 LEU A N 1
ATOM 970 C CA . LEU A 1 124 ? -6.518 -9.235 -5.926 1.00 88.38 124 LEU A CA 1
ATOM 971 C C . LEU A 1 124 ? -7.469 -9.078 -4.735 1.00 88.38 124 LEU A C 1
ATOM 973 O O . LEU A 1 124 ? -7.039 -9.170 -3.583 1.00 88.38 124 LEU A O 1
ATOM 977 N N . ILE A 1 125 ? -8.744 -8.800 -5.007 1.00 90.19 125 ILE A N 1
ATOM 978 C CA . ILE A 1 125 ? -9.768 -8.600 -3.981 1.00 90.19 125 ILE A CA 1
ATOM 979 C C . ILE A 1 125 ? -9.885 -9.857 -3.117 1.00 90.19 125 ILE A C 1
ATOM 981 O O . ILE A 1 125 ? -9.831 -9.767 -1.889 1.00 90.19 125 ILE A O 1
ATOM 985 N N . THR A 1 126 ? -9.976 -11.028 -3.746 1.00 88.25 126 THR A N 1
ATOM 986 C CA . THR A 1 126 ? -10.122 -12.316 -3.057 1.00 88.25 126 THR A CA 1
ATOM 987 C C . THR A 1 126 ? -8.907 -12.618 -2.182 1.00 88.25 126 THR A C 1
ATOM 989 O O . THR A 1 126 ? -9.040 -12.963 -1.002 1.00 88.25 126 THR A O 1
ATOM 992 N N . VAL A 1 127 ? -7.699 -12.401 -2.702 1.00 89.00 127 VAL A N 1
ATOM 993 C CA . VAL A 1 127 ? -6.449 -12.568 -1.953 1.00 89.00 127 VAL A CA 1
ATOM 994 C C 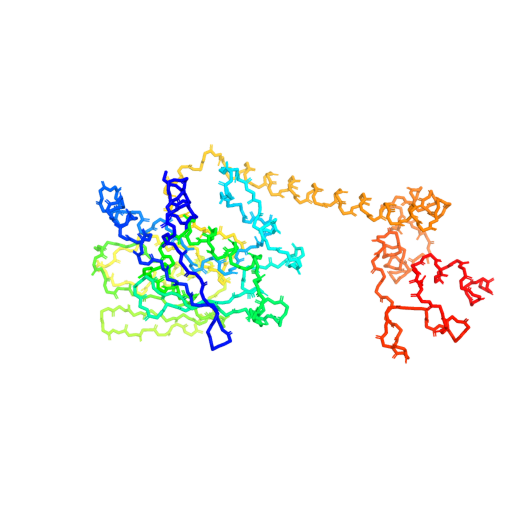. VAL A 1 127 ? -6.376 -11.609 -0.764 1.00 89.00 127 VAL A C 1
ATOM 996 O O . VAL A 1 127 ? -5.972 -12.021 0.327 1.00 89.00 127 VAL A O 1
ATOM 999 N N . LEU A 1 128 ? -6.790 -10.349 -0.910 1.00 90.00 128 LEU A N 1
ATOM 1000 C CA . LEU A 1 128 ? -6.794 -9.406 0.211 1.00 90.00 128 LEU A CA 1
ATOM 1001 C C . LEU A 1 128 ? -7.821 -9.781 1.278 1.00 90.00 128 LEU A C 1
ATOM 1003 O O . LEU A 1 128 ? -7.463 -9.827 2.452 1.00 90.00 128 LEU A O 1
ATOM 1007 N N . VAL A 1 129 ? -9.055 -10.100 0.893 1.00 88.50 129 VAL A N 1
ATOM 1008 C CA . VAL A 1 129 ? -10.126 -10.482 1.827 1.00 88.50 129 VAL A CA 1
ATOM 1009 C C . VAL A 1 129 ? -9.763 -11.750 2.603 1.00 88.50 129 VAL A C 1
ATOM 1011 O O . VAL A 1 129 ? -9.996 -11.837 3.804 1.00 88.50 129 VAL A O 1
ATOM 1014 N N . THR A 1 130 ? -9.116 -12.721 1.967 1.00 83.50 130 THR A N 1
ATOM 1015 C CA . THR A 1 130 ? -8.706 -13.964 2.639 1.00 83.50 130 THR A CA 1
ATOM 1016 C C . THR A 1 130 ? -7.484 -13.800 3.549 1.00 83.50 130 THR A C 1
ATOM 1018 O O . THR A 1 130 ? -7.394 -14.456 4.590 1.00 83.50 130 THR A O 1
ATOM 1021 N N . ASN A 1 131 ? -6.537 -12.919 3.202 1.00 83.56 131 ASN A N 1
ATOM 1022 C CA . ASN A 1 131 ? -5.375 -12.614 4.048 1.00 83.56 131 ASN A CA 1
ATOM 1023 C C . ASN A 1 131 ? -5.717 -11.631 5.189 1.00 83.56 131 ASN A C 1
ATOM 1025 O O . ASN A 1 131 ? -5.087 -11.693 6.254 1.00 83.56 131 ASN A O 1
ATOM 1029 N N . TYR A 1 132 ? -6.714 -10.765 4.974 1.00 85.31 132 TYR A N 1
ATOM 1030 C CA . TYR A 1 132 ? -7.173 -9.697 5.867 1.00 85.31 132 TYR A CA 1
ATOM 1031 C C . TYR A 1 132 ? -8.711 -9.694 5.999 1.00 85.31 132 TYR A C 1
ATOM 1033 O O . TYR A 1 132 ? -9.377 -8.743 5.594 1.00 85.31 132 TYR A O 1
ATOM 1041 N N . PRO A 1 133 ? -9.311 -10.736 6.598 1.00 81.62 133 PRO A N 1
ATOM 1042 C CA . PRO A 1 133 ? -10.770 -10.905 6.637 1.00 81.62 133 PRO A CA 1
ATOM 1043 C C . PRO A 1 133 ? -11.518 -9.824 7.422 1.00 81.62 133 PRO A C 1
ATOM 1045 O O . PRO A 1 133 ? -12.708 -9.625 7.191 1.00 81.62 133 PRO A O 1
ATOM 1048 N N . PHE A 1 134 ? -10.839 -9.067 8.294 1.00 81.94 134 PHE A N 1
ATOM 1049 C CA . PHE A 1 134 ? -11.449 -7.913 8.962 1.00 81.94 134 PHE A CA 1
ATOM 1050 C C . PHE A 1 134 ? -11.842 -6.786 7.989 1.00 81.94 134 PHE A C 1
ATOM 1052 O O . PHE A 1 134 ? -12.621 -5.915 8.369 1.00 81.94 134 PHE A O 1
ATOM 1059 N N . LEU A 1 135 ? -11.387 -6.823 6.728 1.00 85.94 135 LEU A N 1
ATOM 1060 C CA . LEU A 1 135 ? -11.895 -5.951 5.660 1.00 85.94 135 LEU A CA 1
ATOM 1061 C C . LEU A 1 135 ? -13.409 -6.083 5.457 1.00 85.94 135 LEU A C 1
ATOM 1063 O O . LEU A 1 135 ? -14.059 -5.114 5.083 1.00 85.94 135 LEU A O 1
ATOM 1067 N N . LEU A 1 136 ? -13.974 -7.263 5.724 1.00 86.56 136 LEU A N 1
ATOM 1068 C CA . LEU A 1 136 ? -15.407 -7.521 5.592 1.00 86.56 136 LEU A CA 1
ATOM 1069 C C . LEU A 1 136 ? -16.211 -7.064 6.817 1.00 86.56 136 LEU A C 1
ATOM 1071 O O . LEU A 1 136 ? -17.437 -7.112 6.795 1.00 86.56 136 LEU A O 1
ATOM 1075 N N . THR A 1 137 ? -15.565 -6.682 7.917 1.00 80.44 137 THR A N 1
ATOM 1076 C CA . THR A 1 137 ? -16.252 -6.469 9.202 1.00 80.44 137 THR A CA 1
ATOM 1077 C C . THR A 1 137 ? -16.136 -5.048 9.709 1.00 80.44 137 THR A C 1
ATOM 1079 O O . THR A 1 137 ? -17.025 -4.597 10.423 1.00 80.44 137 THR A O 1
ATOM 1082 N N . ARG A 1 138 ? -15.044 -4.354 9.377 1.00 77.44 138 ARG A N 1
ATOM 1083 C CA . ARG A 1 138 ? -14.808 -2.972 9.786 1.00 77.44 138 ARG A CA 1
ATOM 1084 C C . ARG A 1 138 ? -14.272 -2.150 8.627 1.00 77.44 138 ARG A C 1
ATOM 1086 O O . ARG A 1 138 ? -13.419 -2.613 7.869 1.00 77.44 138 ARG A O 1
ATOM 1093 N N . MET A 1 139 ? -14.752 -0.916 8.527 1.00 73.12 139 MET A N 1
ATOM 1094 C CA . MET A 1 139 ? -14.113 0.082 7.684 1.00 73.12 139 MET A CA 1
ATOM 1095 C C . MET A 1 139 ? -12.750 0.427 8.294 1.00 73.12 139 MET A C 1
ATOM 1097 O O . MET A 1 139 ? -12.587 0.415 9.516 1.00 73.12 139 MET A O 1
ATOM 1101 N N . TYR A 1 140 ? -11.758 0.679 7.445 1.00 74.56 140 TYR A N 1
ATOM 1102 C CA . TYR A 1 140 ? -10.528 1.316 7.891 1.00 74.56 140 TYR A CA 1
ATOM 1103 C C . TYR A 1 140 ? -10.690 2.814 7.662 1.00 74.56 140 TYR A C 1
ATOM 1105 O O . TYR A 1 140 ? -11.200 3.235 6.626 1.00 74.56 140 TYR A O 1
ATOM 1113 N N . ASP A 1 141 ? -10.235 3.594 8.624 1.00 72.62 141 ASP A N 1
ATOM 1114 C CA . ASP A 1 141 ? -10.100 5.029 8.476 1.00 72.62 141 ASP A CA 1
ATOM 1115 C C . ASP A 1 141 ? -8.605 5.332 8.540 1.00 72.62 141 ASP A C 1
ATOM 1117 O O . ASP A 1 141 ? -7.920 4.942 9.489 1.00 72.62 141 ASP A O 1
ATOM 1121 N N . SER A 1 142 ? -8.079 5.936 7.473 1.00 70.69 142 SER A N 1
ATOM 1122 C CA . SER A 1 142 ? -6.662 6.283 7.371 1.00 70.69 142 SER A CA 1
ATOM 1123 C C . SER A 1 142 ? -6.256 7.415 8.300 1.00 70.69 142 SER A C 1
ATOM 1125 O O . SER A 1 142 ? -5.059 7.630 8.449 1.00 70.69 142 SER A O 1
ATOM 1127 N N . SER A 1 143 ? -7.223 8.133 8.875 1.00 76.69 143 SER A N 1
ATOM 1128 C CA . SER A 1 143 ? -6.978 9.137 9.901 1.00 76.69 143 SER A CA 1
ATOM 1129 C C . SER A 1 143 ? -6.877 8.513 11.292 1.00 76.69 143 SER A C 1
ATOM 1131 O O . SER A 1 143 ? -6.246 9.088 12.169 1.00 76.69 143 SER A O 1
ATOM 1133 N N . VAL A 1 144 ? -7.457 7.331 11.531 1.00 81.81 144 VAL A N 1
ATOM 1134 C CA . VAL A 1 144 ? -7.544 6.781 12.887 1.00 81.81 144 VAL A CA 1
ATOM 1135 C C . VAL A 1 144 ? -6.171 6.368 13.404 1.00 81.81 144 VAL A C 1
ATOM 1137 O O . VAL A 1 144 ? -5.506 5.459 12.897 1.00 81.81 144 VAL A O 1
ATOM 1140 N N . VAL A 1 145 ? -5.787 6.987 14.513 1.00 84.50 145 VAL A N 1
ATOM 1141 C CA . VAL A 1 145 ? -4.617 6.610 15.290 1.00 84.50 145 VAL A CA 1
ATOM 1142 C C . VAL A 1 145 ? -5.035 5.553 16.303 1.00 84.50 145 VAL A C 1
ATOM 1144 O O . VAL A 1 145 ? -5.873 5.784 17.172 1.00 84.50 145 VAL A O 1
ATOM 1147 N N . ARG A 1 146 ? -4.430 4.367 16.193 1.00 82.06 146 ARG A N 1
ATOM 1148 C CA . ARG A 1 146 ? -4.657 3.282 17.147 1.00 82.06 146 ARG A CA 1
ATOM 1149 C C . ARG A 1 146 ? -3.841 3.484 18.408 1.00 82.06 146 ARG A C 1
ATOM 1151 O O . ARG A 1 146 ? -2.618 3.645 18.353 1.00 82.06 146 ARG A O 1
ATOM 1158 N N . ILE A 1 147 ? -4.520 3.346 19.535 1.00 82.31 147 ILE A N 1
ATOM 1159 C CA . ILE A 1 147 ? -3.946 3.433 20.869 1.00 82.31 147 ILE A CA 1
ATOM 1160 C C . ILE A 1 147 ? -4.262 2.132 21.605 1.00 82.31 147 ILE A C 1
ATOM 1162 O O . ILE A 1 147 ? -5.337 1.562 21.455 1.00 82.31 147 ILE A O 1
ATOM 1166 N N . THR A 1 148 ? -3.300 1.646 22.378 1.00 83.25 148 THR A N 1
ATOM 1167 C CA . THR A 1 148 ? -3.522 0.644 23.416 1.00 83.25 148 THR A CA 1
ATOM 1168 C C . THR A 1 148 ? -3.377 1.359 24.751 1.00 83.25 148 THR A C 1
ATOM 1170 O O . THR A 1 148 ? -2.285 1.838 25.071 1.00 83.25 148 THR A O 1
ATOM 1173 N N . ALA A 1 149 ? -4.459 1.448 25.518 1.00 84.25 149 ALA A N 1
ATOM 1174 C CA . ALA A 1 149 ? -4.469 2.061 26.840 1.00 84.25 149 ALA A CA 1
ATOM 1175 C C . ALA A 1 149 ? -5.277 1.217 27.837 1.00 84.25 149 ALA A C 1
ATOM 1177 O O . ALA A 1 149 ? -5.942 0.253 27.461 1.00 84.25 149 ALA A O 1
ATOM 1178 N N . THR A 1 150 ? -5.161 1.550 29.120 1.00 82.44 150 THR A N 1
ATOM 1179 C CA . THR A 1 150 ? -5.937 0.939 30.208 1.00 82.44 150 THR A CA 1
ATOM 1180 C C . THR A 1 150 ? -6.734 2.016 30.943 1.00 82.44 150 THR A C 1
ATOM 1182 O O . THR A 1 150 ? -6.123 3.040 31.261 1.00 82.44 150 THR A O 1
ATOM 1185 N N . PRO A 1 151 ? -8.022 1.781 31.264 1.00 81.06 151 PRO A N 1
ATOM 1186 C CA . PRO A 1 151 ? -8.806 0.563 30.991 1.00 81.06 151 PRO A CA 1
ATOM 1187 C C . PRO A 1 151 ? -9.121 0.363 29.488 1.00 81.06 151 PRO A C 1
ATOM 1189 O O . PRO A 1 151 ? -9.036 1.329 28.737 1.00 81.06 151 PRO A O 1
ATOM 1192 N N . PRO A 1 152 ? -9.444 -0.864 29.023 1.00 70.69 152 PRO A N 1
ATOM 1193 C CA . PRO A 1 152 ? -9.714 -1.141 27.603 1.00 70.69 152 PRO A CA 1
ATOM 1194 C C . PRO A 1 152 ? -10.879 -0.328 27.027 1.00 70.69 152 PRO A C 1
ATOM 1196 O O . PRO A 1 152 ? -10.824 0.091 25.876 1.00 70.69 152 PRO A O 1
ATOM 1199 N N . ASP A 1 153 ? -11.888 -0.049 27.851 1.00 71.44 153 ASP A N 1
ATOM 1200 C CA . ASP A 1 153 ? -13.086 0.708 27.474 1.00 71.44 153 ASP A CA 1
ATOM 1201 C C . ASP A 1 153 ? -12.883 2.227 27.638 1.00 71.44 153 ASP A C 1
ATOM 1203 O O . ASP A 1 153 ? -13.795 2.966 28.006 1.00 71.44 153 ASP A O 1
ATOM 1207 N N . HIS A 1 154 ? -11.657 2.708 27.412 1.00 75.19 154 HIS A N 1
ATOM 1208 C CA . HIS A 1 154 ? -11.340 4.125 27.526 1.00 75.19 154 HIS A CA 1
ATOM 1209 C C . HIS A 1 154 ? -12.069 4.945 26.444 1.00 75.19 154 HIS A C 1
ATOM 1211 O O . HIS A 1 154 ? -12.120 4.540 25.280 1.00 75.19 154 HIS A O 1
ATOM 1217 N N . PRO A 1 155 ? -12.544 6.163 26.753 1.00 77.25 155 PRO A N 1
ATOM 1218 C CA . PRO A 1 155 ? -13.204 7.012 25.762 1.00 77.25 155 PRO A CA 1
ATOM 1219 C C . PRO A 1 155 ? -12.221 7.716 24.808 1.00 77.25 155 PRO A C 1
ATOM 1221 O O . PRO A 1 155 ? -12.641 8.466 23.929 1.00 77.25 155 PRO A O 1
ATOM 1224 N N . LEU A 1 156 ? -10.910 7.504 24.982 1.00 80.19 156 LEU A N 1
ATOM 1225 C CA . LEU A 1 156 ? -9.871 8.154 24.189 1.00 80.19 156 LEU A CA 1
ATOM 1226 C C . LEU A 1 156 ? -9.891 7.669 22.731 1.00 80.19 156 LEU A C 1
ATOM 1228 O O . LEU A 1 156 ? -9.571 6.516 22.437 1.00 80.19 156 LEU A O 1
ATOM 1232 N N . THR A 1 157 ? -10.205 8.574 21.812 1.00 82.44 157 THR A N 1
ATOM 1233 C CA . THR A 1 157 ? -10.083 8.369 20.365 1.00 82.44 157 THR A CA 1
ATOM 1234 C C . THR A 1 157 ? -9.180 9.438 19.770 1.00 82.44 157 THR A C 1
ATOM 1236 O O . THR A 1 157 ? -9.108 10.563 20.263 1.00 82.44 157 THR A O 1
ATOM 1239 N N . SER A 1 158 ? -8.450 9.092 18.713 1.00 83.31 158 SER A N 1
ATOM 1240 C CA . SER A 1 158 ? -7.512 10.018 18.082 1.00 83.31 158 SER A CA 1
ATOM 1241 C C . SER A 1 158 ? -7.479 9.843 16.574 1.00 83.31 158 SER A C 1
ATOM 1243 O O . SER A 1 158 ? -7.441 8.714 16.081 1.00 83.31 158 SER A O 1
ATOM 1245 N N . GLY A 1 159 ? -7.453 10.967 15.867 1.00 85.00 159 GLY A N 1
ATOM 1246 C CA . GLY A 1 159 ? -7.302 11.062 14.425 1.00 85.00 159 GLY A CA 1
ATOM 1247 C C . GLY A 1 159 ? -6.085 11.908 14.055 1.00 85.00 159 GLY A C 1
ATOM 1248 O O . GLY A 1 159 ? -5.750 12.865 14.755 1.00 85.00 159 GLY A O 1
ATOM 1249 N N . LEU A 1 160 ? -5.418 11.554 12.964 1.00 84.25 160 LEU A N 1
ATOM 1250 C CA . LEU A 1 160 ? -4.337 12.305 12.349 1.00 84.25 160 LEU A CA 1
ATOM 1251 C C . LEU A 1 160 ? -4.649 12.512 10.869 1.00 84.25 160 LEU A C 1
ATOM 1253 O O . LEU A 1 160 ? -4.617 11.577 10.068 1.00 84.25 160 LEU A O 1
ATOM 1257 N N . GLU A 1 161 ? -4.897 13.761 10.516 1.00 83.06 161 GLU A N 1
ATOM 1258 C CA . GLU A 1 161 ? -5.169 14.183 9.152 1.00 83.06 161 GLU A CA 1
ATOM 1259 C C . GLU A 1 161 ? -3.894 14.218 8.299 1.00 83.06 161 GLU A C 1
ATOM 1261 O O . GLU A 1 161 ? -2.762 14.292 8.792 1.00 83.06 161 GLU A O 1
ATOM 1266 N N . ALA A 1 162 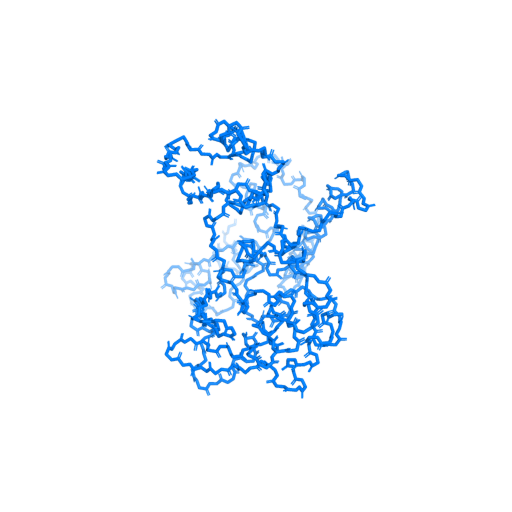? -4.070 14.209 6.976 1.00 74.44 162 ALA A N 1
ATOM 1267 C CA . ALA A 1 162 ? -2.957 14.211 6.024 1.00 74.44 162 ALA A CA 1
ATOM 1268 C C . ALA A 1 162 ? -2.075 15.474 6.104 1.00 74.44 162 ALA A C 1
ATOM 1270 O O . ALA A 1 162 ? -0.900 15.433 5.740 1.00 74.44 162 ALA A O 1
ATOM 1271 N N . ASN A 1 163 ? -2.628 16.590 6.585 1.00 77.06 163 ASN A N 1
ATOM 1272 C CA . ASN A 1 163 ? -1.908 17.845 6.823 1.00 77.06 163 ASN A CA 1
ATOM 1273 C C . ASN A 1 163 ? -1.105 17.844 8.144 1.00 77.06 163 ASN A C 1
ATOM 1275 O O . ASN A 1 163 ? -0.455 18.838 8.460 1.00 77.06 163 ASN A O 1
ATOM 1279 N N . GLY A 1 164 ? -1.135 16.743 8.905 1.00 75.12 164 GLY A N 1
ATOM 1280 C CA . GLY A 1 164 ? -0.467 16.615 10.199 1.00 75.12 164 GLY A CA 1
ATOM 1281 C C . GLY A 1 164 ? -1.263 17.190 11.371 1.00 75.12 164 GLY A C 1
ATOM 1282 O O . GLY A 1 164 ? -0.750 17.196 12.488 1.00 75.12 164 GLY A O 1
ATOM 1283 N N . THR A 1 165 ? -2.492 17.662 11.146 1.00 83.00 165 THR A N 1
ATOM 1284 C CA . THR A 1 165 ? -3.398 18.084 12.217 1.00 83.00 165 THR A CA 1
ATOM 1285 C C . THR A 1 165 ? -3.912 16.862 12.960 1.00 83.00 165 THR A C 1
ATOM 1287 O O . THR A 1 165 ? -4.339 15.880 12.352 1.00 83.00 165 THR A O 1
ATOM 1290 N N . MET A 1 166 ? -3.877 16.927 14.285 1.00 84.12 166 MET A N 1
ATOM 1291 C CA . MET A 1 166 ? -4.334 15.845 15.139 1.00 84.12 166 MET A CA 1
ATOM 1292 C C . MET A 1 166 ? -5.580 16.273 15.907 1.00 84.12 166 MET A C 1
ATOM 1294 O O . MET A 1 166 ? -5.609 17.345 16.506 1.00 84.12 166 MET A O 1
ATOM 1298 N N . ALA A 1 167 ? -6.587 15.408 15.940 1.00 82.75 167 ALA A N 1
ATOM 1299 C CA . ALA A 1 167 ? -7.743 15.558 16.809 1.00 82.75 167 ALA A CA 1
ATOM 1300 C C . ALA A 1 167 ? -7.732 14.436 17.846 1.00 82.75 167 ALA A C 1
ATOM 1302 O O . ALA A 1 167 ? -7.626 13.262 17.491 1.00 82.75 167 ALA A O 1
ATOM 1303 N N . VAL A 1 168 ? -7.846 14.787 19.123 1.00 80.38 168 VAL A N 1
ATOM 1304 C CA . VAL A 1 168 ? -8.008 13.826 20.217 1.00 80.38 168 VAL A CA 1
ATOM 1305 C C . VAL A 1 168 ? -9.325 14.107 20.899 1.00 80.38 168 VAL A C 1
ATOM 1307 O O . VAL A 1 168 ? -9.611 15.245 21.250 1.00 80.38 168 VAL A O 1
ATOM 1310 N N . THR A 1 169 ? -10.127 13.073 21.099 1.00 78.06 169 THR A N 1
ATOM 1311 C CA . THR A 1 169 ? -11.351 13.167 21.889 1.00 78.06 169 THR A CA 1
ATOM 1312 C C . THR A 1 169 ? -11.179 12.291 23.120 1.00 78.06 169 THR A C 1
ATOM 1314 O O . THR A 1 169 ? -10.978 11.087 22.975 1.00 78.06 169 THR A O 1
ATOM 1317 N N . SER A 1 170 ? -11.234 12.890 24.311 1.00 75.50 170 SER A N 1
ATOM 1318 C CA . SER A 1 170 ? -11.348 12.169 25.584 1.00 75.50 170 SER A CA 1
ATOM 1319 C C . SER A 1 170 ? -12.710 12.476 26.190 1.00 75.50 170 SER A C 1
ATOM 1321 O O . SER A 1 170 ? -13.069 13.648 26.261 1.00 75.50 170 SER A O 1
ATOM 1323 N N . SER A 1 171 ? -13.448 11.435 26.592 1.00 66.81 171 SER A N 1
ATOM 1324 C CA . SER A 1 171 ? -14.763 11.469 27.265 1.00 66.81 171 SER A CA 1
ATOM 1325 C C . SER A 1 171 ? -15.823 12.366 26.603 1.00 66.81 171 SER A C 1
ATOM 1327 O O . SER A 1 171 ? -16.713 11.861 25.922 1.00 66.81 171 SER A O 1
ATOM 1329 N N . THR A 1 172 ? -15.731 13.683 26.775 1.00 60.69 172 THR A N 1
ATOM 1330 C CA . THR A 1 172 ? -16.645 14.700 26.230 1.00 60.69 172 THR A CA 1
ATOM 1331 C C . THR A 1 172 ? -15.940 15.886 25.565 1.00 60.69 172 THR A C 1
ATOM 1333 O O . THR A 1 172 ? -16.607 16.746 24.994 1.00 60.69 172 THR A O 1
ATOM 1336 N N . VAL A 1 173 ? -14.608 15.964 25.625 1.00 63.69 173 VAL A N 1
ATOM 1337 C CA . VAL A 1 173 ? -13.827 17.096 25.111 1.00 63.69 173 VAL A CA 1
ATOM 1338 C C . VAL A 1 173 ? -13.040 16.661 23.882 1.00 63.69 173 VAL A C 1
ATOM 1340 O O . VAL A 1 173 ? -12.171 15.789 23.942 1.00 63.69 173 VAL A O 1
ATOM 1343 N N . ARG A 1 174 ? -13.348 17.293 22.746 1.00 68.94 174 ARG A N 1
ATOM 1344 C CA . ARG A 1 174 ? -12.535 17.215 21.534 1.00 68.94 174 ARG A CA 1
ATOM 1345 C C . ARG A 1 174 ? -11.472 18.307 21.596 1.00 68.94 174 ARG A C 1
ATOM 1347 O O . ARG A 1 174 ? -11.780 19.487 21.455 1.00 68.94 174 ARG A O 1
ATOM 1354 N N . THR A 1 175 ? -10.228 17.895 21.776 1.00 69.62 175 THR A N 1
ATOM 1355 C CA . THR A 1 175 ? -9.055 18.763 21.724 1.00 69.62 175 THR A CA 1
ATOM 1356 C C . THR A 1 175 ? -8.442 18.665 20.336 1.00 69.62 175 THR A C 1
ATOM 1358 O O . THR A 1 175 ? -7.958 17.611 19.916 1.00 69.62 175 THR A O 1
ATOM 1361 N N . GLU A 1 176 ? -8.460 19.774 19.604 1.00 66.25 176 GLU A N 1
ATOM 1362 C CA . GLU A 1 176 ? -7.743 19.878 18.338 1.00 66.25 176 GLU A CA 1
ATOM 1363 C C . GLU A 1 176 ? -6.315 20.343 18.604 1.00 66.25 176 GLU A C 1
ATOM 1365 O O . GLU A 1 176 ? -6.061 21.471 19.028 1.00 66.25 176 GLU A O 1
ATOM 1370 N N . CYS A 1 177 ? -5.355 19.463 18.345 1.00 64.38 177 CYS A N 1
ATOM 1371 C CA . CYS A 1 177 ? -3.957 19.838 18.309 1.00 64.38 177 CYS A CA 1
ATOM 1372 C C . CYS A 1 177 ? -3.636 20.400 16.926 1.00 64.38 177 CYS A C 1
ATOM 1374 O O . CYS A 1 177 ? -3.356 19.670 15.975 1.00 64.38 177 CYS A O 1
ATOM 1376 N N . ALA A 1 178 ? -3.623 21.731 16.844 1.00 57.84 178 ALA A N 1
ATOM 1377 C CA . ALA A 1 178 ? -3.177 22.469 15.663 1.00 57.84 178 ALA A CA 1
ATOM 1378 C C . ALA A 1 178 ? -1.661 22.339 15.397 1.00 57.84 178 ALA A C 1
ATOM 1380 O O . ALA A 1 178 ? -1.164 22.813 14.376 1.00 57.84 178 ALA A O 1
ATOM 1381 N N . VAL A 1 179 ? -0.906 21.707 16.304 1.00 60.50 179 VAL A N 1
ATOM 1382 C CA . VAL A 1 179 ? 0.528 21.466 16.128 1.00 60.50 179 VAL A CA 1
ATOM 1383 C C . VAL A 1 179 ? 0.718 20.398 15.054 1.00 60.50 179 VAL A C 1
ATOM 1385 O O . VAL A 1 179 ? 0.267 19.269 15.219 1.00 60.50 179 VAL A O 1
ATOM 1388 N N . GLY A 1 180 ? 1.400 20.749 13.961 1.00 73.12 180 GLY A N 1
ATOM 1389 C CA . GLY A 1 180 ? 1.690 19.826 12.865 1.00 73.12 180 GLY A CA 1
ATOM 1390 C C . GLY A 1 180 ? 2.540 18.644 13.333 1.00 73.12 180 GLY A C 1
ATOM 1391 O O . GLY A 1 180 ? 3.760 18.757 13.479 1.00 73.12 180 GLY A O 1
ATOM 1392 N N . ILE A 1 181 ? 1.904 17.496 13.554 1.00 81.75 181 ILE A N 1
ATOM 1393 C CA . ILE A 1 181 ? 2.574 16.275 13.988 1.00 81.75 181 ILE A CA 1
ATOM 1394 C C . ILE A 1 181 ? 3.273 15.652 12.787 1.00 81.75 181 ILE A C 1
ATOM 1396 O O . ILE A 1 181 ? 2.646 15.175 11.845 1.00 81.75 181 ILE A O 1
ATOM 1400 N N . ASN A 1 182 ? 4.603 15.637 12.833 1.00 82.69 182 ASN A N 1
ATOM 1401 C CA . ASN A 1 182 ? 5.458 15.150 11.747 1.00 82.69 182 ASN A CA 1
ATOM 1402 C C . ASN A 1 182 ? 6.300 13.921 12.133 1.00 82.69 182 ASN A C 1
ATOM 1404 O O . ASN A 1 182 ? 7.051 13.394 11.309 1.00 82.69 182 ASN A O 1
ATOM 1408 N N . SER A 1 183 ? 6.187 13.446 13.376 1.00 83.88 183 SER A N 1
ATOM 1409 C CA . SER A 1 183 ? 6.913 12.276 13.860 1.00 83.88 183 SER A CA 1
ATOM 1410 C C . SER A 1 183 ? 6.059 11.426 14.794 1.00 83.88 183 SER A C 1
ATOM 1412 O O . SER A 1 183 ? 5.188 11.927 15.499 1.00 83.88 183 SER A O 1
ATOM 1414 N N . HIS A 1 184 ? 6.328 10.117 14.814 1.00 83.88 184 HIS A N 1
ATOM 1415 C CA . HIS A 1 184 ? 5.620 9.191 15.701 1.00 83.88 184 HIS A CA 1
ATOM 1416 C C . HIS A 1 184 ? 5.864 9.492 17.186 1.00 83.88 184 HIS A C 1
ATOM 1418 O O . HIS A 1 184 ? 4.966 9.283 17.988 1.00 83.88 184 HIS A O 1
ATOM 1424 N N . LEU A 1 185 ? 7.048 10.011 17.534 1.00 83.38 185 LEU A N 1
ATOM 1425 C CA . LEU A 1 185 ? 7.351 10.426 18.904 1.00 83.38 185 LEU A CA 1
ATOM 1426 C C . LEU A 1 185 ? 6.473 11.615 19.317 1.00 83.38 185 LEU A C 1
ATOM 1428 O O . LEU A 1 185 ? 5.815 11.546 20.342 1.00 83.38 185 LEU A O 1
ATOM 1432 N N . ALA A 1 186 ? 6.369 12.639 18.461 1.00 85.06 186 ALA A N 1
ATOM 1433 C CA . ALA A 1 186 ? 5.492 13.783 18.714 1.00 85.06 186 ALA A CA 1
ATOM 1434 C C . ALA A 1 186 ? 4.013 13.372 18.832 1.00 85.06 186 ALA A C 1
ATOM 1436 O O . ALA A 1 186 ? 3.292 13.916 19.661 1.00 85.06 186 ALA A O 1
ATOM 1437 N N . LEU A 1 187 ? 3.573 12.387 18.038 1.00 87.50 187 LEU A N 1
ATOM 1438 C CA . LEU A 1 187 ? 2.233 11.809 18.159 1.00 87.50 187 LEU A CA 1
ATOM 1439 C C . LEU A 1 187 ? 2.027 11.136 19.521 1.00 87.50 187 LEU A C 1
ATOM 1441 O O . LEU A 1 187 ? 1.000 11.330 20.163 1.00 87.50 187 LEU A O 1
ATOM 1445 N N . GLU A 1 188 ? 2.995 10.327 19.949 1.00 88.00 188 GLU A N 1
ATOM 1446 C CA . GLU A 1 188 ? 2.935 9.613 21.221 1.00 88.00 188 GLU A CA 1
ATOM 1447 C C . GLU A 1 188 ? 2.925 10.575 22.415 1.00 88.00 188 GLU A C 1
ATOM 1449 O O . GLU A 1 188 ? 2.116 10.401 23.326 1.00 88.00 188 GLU A O 1
ATOM 1454 N N . ASP A 1 189 ? 3.760 11.613 22.381 1.00 87.00 189 ASP A N 1
ATOM 1455 C CA . ASP A 1 189 ? 3.844 12.630 23.431 1.00 87.00 189 ASP A CA 1
ATOM 1456 C C . ASP A 1 189 ? 2.565 13.475 23.508 1.00 87.00 189 ASP A C 1
ATOM 1458 O O . ASP A 1 189 ? 2.056 13.724 24.603 1.00 87.00 189 ASP A O 1
ATOM 1462 N N . ALA A 1 190 ? 1.994 13.861 22.361 1.00 86.62 190 ALA A N 1
ATOM 1463 C CA . ALA A 1 190 ? 0.728 14.591 22.305 1.00 86.62 190 ALA A CA 1
ATOM 1464 C C . ALA A 1 190 ? -0.422 13.766 22.903 1.00 86.62 190 ALA A C 1
ATOM 1466 O O . ALA A 1 190 ? -1.139 14.247 23.777 1.00 86.62 190 ALA A O 1
ATOM 1467 N N . ILE A 1 191 ? -0.550 12.495 22.504 1.00 87.38 191 ILE A N 1
ATOM 1468 C CA . ILE A 1 191 ? -1.576 11.587 23.042 1.00 87.38 191 ILE A CA 1
ATOM 1469 C C . ILE A 1 191 ? -1.418 11.415 24.549 1.00 87.38 191 ILE A C 1
ATOM 1471 O O . ILE A 1 191 ? -2.406 11.484 25.271 1.00 87.38 191 ILE A O 1
ATOM 1475 N N . LYS A 1 192 ? -0.193 11.200 25.037 1.00 86.75 192 LYS A N 1
ATOM 1476 C CA . LYS A 1 192 ? 0.067 11.016 26.472 1.00 86.75 192 LYS A CA 1
ATOM 1477 C C . LYS A 1 192 ? -0.192 12.272 27.295 1.00 86.75 192 LYS A C 1
ATOM 1479 O O . LYS A 1 192 ? -0.552 12.146 28.455 1.00 86.75 192 LYS A O 1
ATOM 1484 N N . THR A 1 193 ? 0.005 13.450 26.709 1.00 84.62 193 THR A N 1
ATOM 1485 C CA . THR A 1 193 ? -0.255 14.734 27.373 1.00 84.62 193 THR A CA 1
ATOM 1486 C C . THR A 1 193 ? -1.753 15.019 27.479 1.00 84.62 193 THR A C 1
ATOM 1488 O O . THR A 1 193 ? -2.190 15.619 28.453 1.00 84.62 193 THR A O 1
ATOM 1491 N N . ILE A 1 194 ? -2.533 14.603 26.476 1.00 81.69 194 ILE A N 1
ATOM 1492 C CA . ILE A 1 194 ? -3.985 14.835 26.421 1.00 81.69 194 ILE A CA 1
ATOM 1493 C C . ILE A 1 194 ? -4.766 13.745 27.158 1.00 81.69 194 ILE A C 1
ATOM 1495 O O . ILE A 1 194 ? -5.869 14.003 27.625 1.00 81.69 194 ILE A O 1
ATOM 1499 N N . ALA A 1 195 ? -4.230 12.526 27.235 1.00 81.69 195 ALA A N 1
ATOM 1500 C CA . ALA A 1 195 ? -4.873 11.441 27.959 1.00 81.69 195 ALA A CA 1
ATOM 1501 C C . ALA A 1 195 ? -5.076 11.821 29.435 1.00 81.69 195 ALA A C 1
ATOM 1503 O O . ALA A 1 195 ? -4.129 12.214 30.118 1.00 81.69 195 ALA A O 1
ATOM 1504 N N . ASP A 1 196 ? -6.315 11.687 29.912 1.00 70.25 196 ASP A N 1
ATOM 1505 C CA . ASP A 1 196 ? -6.679 11.958 31.302 1.00 70.25 196 ASP A CA 1
ATOM 1506 C C . ASP A 1 196 ? -5.896 11.060 32.274 1.00 70.25 196 ASP A C 1
ATOM 1508 O O . ASP A 1 196 ? -5.450 9.967 31.915 1.00 70.25 196 ASP A O 1
ATOM 1512 N N . GLN A 1 197 ? -5.778 11.479 33.541 1.00 70.06 197 GLN A N 1
ATOM 1513 C CA . GLN A 1 197 ? -5.050 10.723 34.576 1.00 70.06 197 GLN A CA 1
ATOM 1514 C C . GLN A 1 197 ? -5.573 9.286 34.769 1.00 70.06 197 GLN A C 1
ATOM 1516 O O . GLN A 1 197 ? -4.824 8.410 35.200 1.00 70.06 197 GLN A O 1
ATOM 1521 N N . GLU A 1 198 ? -6.836 9.032 34.421 1.00 76.50 198 GLU A N 1
ATOM 1522 C CA . GLU A 1 198 ? -7.474 7.714 34.509 1.00 76.50 198 GLU A CA 1
ATOM 1523 C C . GLU A 1 198 ? -7.160 6.793 33.316 1.00 76.50 198 GLU A C 1
ATOM 1525 O O . GLU A 1 198 ? -7.320 5.575 33.418 1.00 76.50 198 GLU A O 1
ATOM 1530 N N . VAL A 1 199 ? -6.675 7.338 32.191 1.00 82.75 199 VAL A N 1
ATOM 1531 C CA . VAL A 1 199 ? -6.348 6.575 30.979 1.00 82.75 199 VAL A CA 1
ATOM 1532 C C . VAL A 1 199 ? -4.838 6.468 30.825 1.00 82.75 199 VAL A C 1
ATOM 1534 O O . VAL A 1 199 ? -4.152 7.356 30.318 1.00 82.75 199 VAL A O 1
ATOM 1537 N N . LYS A 1 200 ? -4.291 5.309 31.183 1.00 85.81 200 LYS A N 1
ATOM 1538 C CA . LYS A 1 200 ? -2.866 5.038 30.988 1.00 85.81 200 LYS A CA 1
ATOM 1539 C C . LYS A 1 200 ? -2.609 4.543 29.570 1.00 85.81 200 LYS A C 1
ATOM 1541 O O . LYS A 1 200 ? -2.831 3.372 29.256 1.00 85.81 200 LYS A O 1
ATOM 1546 N N . VAL A 1 201 ? -2.078 5.421 28.724 1.00 86.12 201 VAL A N 1
ATOM 1547 C CA . VAL A 1 201 ? -1.641 5.081 27.363 1.00 86.12 201 VAL A CA 1
ATOM 1548 C C . VAL A 1 201 ? -0.400 4.191 27.421 1.00 86.12 201 VAL A C 1
ATOM 1550 O O . VAL A 1 201 ? 0.697 4.636 27.758 1.00 86.12 201 VAL A O 1
ATOM 1553 N N . LEU A 1 202 ? -0.567 2.913 27.078 1.00 84.06 202 LEU A N 1
ATOM 1554 C CA . LEU A 1 202 ? 0.521 1.934 27.053 1.00 84.06 202 LEU A CA 1
ATOM 1555 C C . LEU A 1 202 ? 1.333 2.033 25.763 1.00 84.06 202 LEU A C 1
ATOM 1557 O O . LEU A 1 202 ? 2.553 1.864 25.780 1.00 84.06 202 LEU A O 1
ATOM 1561 N N . ARG A 1 203 ? 0.657 2.255 24.631 1.00 80.94 203 ARG A N 1
ATOM 1562 C CA . ARG A 1 203 ? 1.293 2.294 23.315 1.00 80.94 203 ARG A CA 1
ATOM 1563 C C . ARG A 1 203 ? 0.449 3.043 22.295 1.00 80.94 203 ARG A C 1
ATOM 1565 O O . ARG A 1 203 ? -0.743 2.786 22.169 1.00 80.94 203 ARG A O 1
ATOM 1572 N N . VAL A 1 204 ? 1.106 3.860 21.481 1.00 84.25 204 VAL A N 1
ATOM 1573 C CA . VAL A 1 204 ? 0.540 4.396 20.238 1.00 84.25 204 VAL A CA 1
ATOM 1574 C C . VAL A 1 204 ? 1.091 3.574 19.076 1.00 84.25 204 VAL A C 1
ATOM 1576 O O . VAL A 1 204 ? 2.294 3.316 18.995 1.00 84.25 204 VAL A O 1
ATOM 1579 N N . HIS A 1 205 ? 0.227 3.082 18.191 1.00 80.69 205 HIS A N 1
ATOM 1580 C CA . HIS A 1 205 ? 0.674 2.289 17.043 1.00 80.69 205 HIS A CA 1
ATOM 1581 C C . HIS A 1 205 ? 1.206 3.200 15.926 1.00 80.69 205 HIS A C 1
ATOM 1583 O O . HIS A 1 205 ? 0.770 4.346 15.801 1.00 80.69 205 HIS A O 1
ATOM 1589 N N . PRO A 1 206 ? 2.158 2.731 15.095 1.00 80.69 206 PRO A N 1
ATOM 1590 C CA . PRO A 1 206 ? 2.649 3.516 13.967 1.00 80.69 206 PRO A CA 1
ATOM 1591 C C . PRO A 1 206 ? 1.513 3.926 13.027 1.00 80.69 206 PRO A C 1
ATOM 1593 O O . PRO A 1 206 ? 0.700 3.085 12.650 1.00 80.69 206 PRO A O 1
ATOM 1596 N N . HIS A 1 207 ? 1.510 5.187 12.592 1.00 82.94 207 HIS A N 1
ATOM 1597 C CA . HIS A 1 207 ? 0.510 5.730 11.669 1.00 82.94 207 HIS A CA 1
ATOM 1598 C C . HIS A 1 207 ? 1.054 5.832 10.230 1.00 82.94 207 HIS A C 1
ATOM 1600 O O . HIS A 1 207 ? 2.216 6.237 10.075 1.00 82.94 207 HIS A O 1
ATOM 1606 N N . PRO A 1 208 ? 0.262 5.525 9.178 1.00 80.38 208 PRO A N 1
ATOM 1607 C CA . PRO A 1 208 ? 0.696 5.598 7.777 1.00 80.38 208 PRO A CA 1
ATOM 1608 C C . PRO A 1 208 ? 1.239 6.959 7.341 1.00 80.38 208 PRO A C 1
ATOM 1610 O O . PRO A 1 208 ? 2.175 7.009 6.547 1.00 80.38 208 PRO A O 1
ATOM 1613 N N . HIS A 1 209 ? 0.726 8.060 7.895 1.00 80.44 209 HIS A N 1
ATOM 1614 C CA . HIS A 1 209 ? 1.253 9.399 7.598 1.00 80.44 209 HIS A CA 1
ATOM 1615 C C . HIS A 1 209 ? 2.624 9.694 8.231 1.00 80.44 209 HIS A C 1
ATOM 1617 O O . HIS A 1 209 ? 3.371 10.513 7.704 1.00 80.44 209 HIS A O 1
ATOM 1623 N N . LEU A 1 210 ? 2.991 9.019 9.326 1.00 82.19 210 LEU A N 1
ATOM 1624 C CA . LEU A 1 210 ? 4.207 9.330 10.096 1.00 82.19 210 LEU A CA 1
ATOM 1625 C C . LEU A 1 210 ? 5.319 8.293 9.940 1.00 82.19 210 LEU A C 1
ATOM 1627 O O . LEU A 1 210 ? 6.489 8.575 10.203 1.00 82.19 210 LEU A O 1
ATOM 1631 N N . SER A 1 211 ? 4.973 7.069 9.550 1.00 78.94 211 SER A N 1
ATOM 1632 C CA . SER A 1 211 ? 5.924 5.976 9.388 1.00 78.94 211 SER A CA 1
ATOM 1633 C C . SER A 1 211 ? 6.050 5.589 7.916 1.00 78.94 211 SER A C 1
ATOM 1635 O O . SER A 1 211 ? 5.106 5.617 7.138 1.00 78.94 211 SER A O 1
ATOM 1637 N N . ARG A 1 212 ? 7.259 5.189 7.516 1.00 67.69 212 ARG A N 1
ATOM 1638 C CA . ARG A 1 212 ? 7.511 4.601 6.188 1.00 67.69 212 ARG A CA 1
ATOM 1639 C C . ARG A 1 212 ? 7.438 3.074 6.198 1.00 67.69 212 ARG A C 1
ATOM 1641 O O . ARG A 1 212 ? 7.607 2.442 5.160 1.00 67.69 212 ARG A O 1
ATOM 1648 N N . LEU A 1 213 ? 7.275 2.471 7.375 1.00 69.62 213 LEU A N 1
ATOM 1649 C CA . LEU A 1 213 ? 7.192 1.027 7.552 1.00 69.62 213 LEU A CA 1
ATOM 1650 C C . LEU A 1 213 ? 5.729 0.620 7.649 1.00 69.62 213 LEU A C 1
ATOM 1652 O O . LEU A 1 213 ? 5.056 0.994 8.604 1.00 69.62 213 LEU A O 1
ATOM 1656 N N . VAL A 1 214 ? 5.285 -0.178 6.683 1.00 71.75 214 VAL A N 1
ATOM 1657 C CA . VAL A 1 214 ? 3.928 -0.717 6.642 1.00 71.75 214 VAL A CA 1
ATOM 1658 C C . VAL A 1 214 ? 3.773 -1.778 7.729 1.00 71.75 214 VAL A C 1
ATOM 1660 O O . VAL A 1 214 ? 4.409 -2.833 7.686 1.00 71.75 214 VAL A O 1
ATOM 1663 N N . CYS A 1 215 ? 2.918 -1.506 8.710 1.00 74.12 215 CYS A N 1
ATOM 1664 C CA . CYS A 1 215 ? 2.574 -2.444 9.769 1.00 74.12 215 CYS A CA 1
ATOM 1665 C C . CYS A 1 215 ? 1.196 -3.027 9.467 1.00 74.12 215 CYS A C 1
ATOM 1667 O O . CYS A 1 215 ? 0.210 -2.380 9.752 1.00 74.12 215 CYS A O 1
ATOM 1669 N N . LEU A 1 216 ? 1.108 -4.230 8.887 1.00 73.69 216 LEU A N 1
ATOM 1670 C CA . LEU A 1 216 ? -0.194 -4.876 8.612 1.00 73.69 216 LEU A CA 1
ATOM 1671 C C . LEU A 1 216 ? -0.629 -5.844 9.708 1.00 73.69 216 LEU A C 1
ATOM 1673 O O . LEU A 1 216 ? -1.801 -6.210 9.777 1.00 73.69 216 LEU A O 1
ATOM 1677 N N . ARG A 1 217 ? 0.315 -6.279 10.551 1.00 69.69 217 ARG A N 1
ATOM 1678 C CA . ARG A 1 217 ? 0.025 -7.113 11.713 1.00 69.69 217 ARG A CA 1
ATOM 1679 C C . ARG A 1 217 ? 0.683 -6.583 12.978 1.00 69.69 217 ARG A C 1
ATOM 1681 O O . ARG A 1 217 ? 1.900 -6.414 13.021 1.00 69.69 217 ARG A O 1
ATOM 1688 N N . THR A 1 218 ? -0.126 -6.404 14.005 1.00 55.12 218 THR A N 1
ATOM 1689 C CA . THR A 1 218 ? 0.203 -6.047 15.385 1.00 55.12 218 THR A CA 1
ATOM 1690 C C . THR A 1 218 ? 0.173 -7.299 16.247 1.00 55.12 218 THR A C 1
ATOM 1692 O O . THR A 1 218 ? -0.480 -7.362 17.273 1.00 55.12 218 THR A O 1
ATOM 1695 N N . ALA A 1 219 ? 0.913 -8.328 15.844 1.00 50.25 219 ALA A N 1
ATOM 1696 C CA . ALA A 1 219 ? 1.268 -9.356 16.808 1.00 50.25 219 ALA A CA 1
ATOM 1697 C C . ALA A 1 219 ? 2.399 -8.802 17.678 1.00 50.25 219 ALA A C 1
ATOM 1699 O O . ALA A 1 219 ? 3.323 -8.159 17.161 1.00 50.25 219 ALA A O 1
ATOM 1700 N N . GLY A 1 220 ? 2.376 -9.120 18.972 1.00 43.59 220 GLY A N 1
ATOM 1701 C CA . GLY A 1 220 ? 3.528 -9.063 19.871 1.00 43.59 220 GLY A CA 1
ATOM 1702 C C . GLY A 1 220 ? 4.635 -10.024 19.433 1.00 43.59 220 GLY A C 1
ATOM 1703 O O . GLY A 1 220 ? 5.125 -10.821 20.223 1.00 43.59 220 GLY A O 1
ATOM 1704 N N . ARG A 1 221 ? 5.039 -9.977 18.155 1.00 44.56 221 ARG A N 1
ATOM 1705 C CA . ARG A 1 221 ? 6.254 -10.608 17.673 1.00 44.56 221 ARG A CA 1
ATOM 1706 C C . ARG A 1 221 ? 7.374 -9.966 18.467 1.00 44.56 221 ARG A C 1
ATOM 1708 O O . ARG A 1 221 ? 7.847 -8.879 18.122 1.00 44.56 221 ARG A O 1
ATOM 1715 N N . TRP A 1 222 ? 7.836 -10.682 19.491 1.00 41.75 222 TRP A N 1
ATOM 1716 C CA . TRP A 1 222 ? 9.255 -10.728 19.791 1.00 41.75 222 TRP A CA 1
ATOM 1717 C C . TRP A 1 222 ? 9.955 -10.666 18.449 1.00 41.75 222 TRP A C 1
ATOM 1719 O O . TRP A 1 222 ? 9.682 -11.491 17.571 1.00 41.75 222 TRP A O 1
ATOM 1729 N N . ARG A 1 223 ? 10.711 -9.592 18.218 1.00 45.19 223 ARG A N 1
ATOM 1730 C CA . ARG A 1 223 ? 11.411 -9.431 16.954 1.00 45.19 223 ARG A CA 1
ATOM 1731 C C . ARG A 1 223 ? 12.267 -10.690 16.830 1.00 45.19 223 ARG A C 1
ATOM 1733 O O . ARG A 1 223 ? 13.275 -10.776 17.517 1.00 45.19 223 ARG A O 1
ATOM 1740 N N . GLN A 1 224 ? 11.848 -11.659 16.002 1.00 49.25 224 GLN A N 1
ATOM 1741 C CA . GLN A 1 224 ? 12.563 -12.936 15.840 1.00 49.25 224 GLN A CA 1
ATOM 1742 C C . GLN A 1 224 ? 14.045 -12.681 15.556 1.00 49.25 224 GLN A C 1
ATOM 1744 O O . GLN A 1 224 ? 14.912 -13.467 15.922 1.00 49.25 224 GLN A O 1
ATOM 1749 N N . HIS A 1 225 ? 14.329 -11.519 14.963 1.00 52.59 225 HIS A N 1
ATOM 1750 C CA . HIS A 1 225 ? 15.664 -10.999 14.792 1.00 52.59 225 HIS A CA 1
ATOM 1751 C C . HIS A 1 225 ? 15.788 -9.553 15.270 1.00 52.59 225 HIS A C 1
ATOM 1753 O O . HIS A 1 225 ? 14.850 -8.758 15.218 1.00 52.59 225 HIS A O 1
ATOM 1759 N N . SER A 1 226 ? 16.993 -9.179 15.687 1.00 64.25 226 SER A N 1
ATOM 1760 C CA . SER A 1 226 ? 17.302 -7.825 16.149 1.00 64.25 226 SER A CA 1
ATOM 1761 C C . SER A 1 226 ? 16.987 -6.741 15.101 1.00 64.25 226 SER A C 1
ATOM 1763 O O . SER A 1 226 ? 16.964 -6.978 13.893 1.00 64.25 226 SER A O 1
ATOM 1765 N N . ARG A 1 227 ? 16.839 -5.480 15.534 1.00 59.16 227 ARG A N 1
ATOM 1766 C CA . ARG A 1 227 ? 16.700 -4.320 14.621 1.00 59.16 227 ARG A CA 1
ATOM 1767 C C . ARG A 1 227 ? 17.822 -4.261 13.571 1.00 59.16 227 ARG A C 1
ATOM 1769 O O . ARG A 1 227 ? 17.594 -3.831 12.439 1.00 59.16 227 ARG A O 1
ATOM 1776 N N . LYS A 1 228 ? 19.032 -4.699 13.943 1.00 68.06 228 LYS A N 1
ATOM 1777 C CA . LYS A 1 228 ? 20.208 -4.778 13.063 1.00 68.06 228 LYS A CA 1
ATOM 1778 C C . LYS A 1 228 ? 19.971 -5.738 11.894 1.00 68.06 228 LYS A C 1
ATOM 1780 O O . LYS A 1 228 ? 20.358 -5.412 10.774 1.00 68.06 228 LYS A O 1
ATOM 1785 N N . HIS A 1 229 ? 19.292 -6.860 12.133 1.00 69.56 229 HIS A N 1
ATOM 1786 C CA . HIS A 1 229 ? 18.917 -7.814 11.092 1.00 69.56 229 HIS A CA 1
ATOM 1787 C C . HIS A 1 229 ? 17.980 -7.176 10.062 1.00 69.56 229 HIS A C 1
ATOM 1789 O O . HIS A 1 229 ? 18.296 -7.177 8.878 1.00 69.56 229 HIS A O 1
ATOM 1795 N N . TYR A 1 230 ? 16.888 -6.540 10.493 1.00 58.28 230 TYR A N 1
ATOM 1796 C CA . TYR A 1 230 ? 15.950 -5.905 9.559 1.00 58.28 230 TYR A CA 1
ATOM 1797 C C . TYR A 1 230 ? 16.595 -4.778 8.746 1.00 58.28 230 TYR A C 1
ATOM 1799 O O . TYR A 1 230 ? 16.404 -4.703 7.535 1.00 58.28 230 TYR A O 1
ATOM 1807 N N . LYS A 1 231 ? 17.432 -3.935 9.371 1.00 67.25 231 LYS A N 1
ATOM 1808 C CA . LYS A 1 231 ? 18.207 -2.920 8.633 1.00 67.25 231 LYS A CA 1
ATOM 1809 C C . LYS A 1 231 ? 19.128 -3.557 7.586 1.00 67.25 231 LYS A C 1
ATOM 1811 O O . LYS A 1 231 ? 19.251 -3.028 6.484 1.00 67.25 231 LYS A O 1
ATOM 1816 N N . ARG A 1 232 ? 19.768 -4.683 7.917 1.00 66.88 232 ARG A N 1
ATOM 1817 C CA . ARG A 1 232 ? 20.605 -5.444 6.979 1.00 66.88 232 ARG A CA 1
ATOM 1818 C C . ARG A 1 232 ? 19.770 -6.008 5.831 1.00 66.88 232 ARG A C 1
ATOM 1820 O O . ARG A 1 232 ? 20.175 -5.855 4.687 1.00 66.88 232 ARG A O 1
ATOM 1827 N N . TYR A 1 233 ? 18.604 -6.575 6.126 1.00 63.09 233 TYR A N 1
ATOM 1828 C CA . TYR A 1 233 ? 17.686 -7.102 5.121 1.00 63.09 233 TYR A CA 1
ATOM 1829 C C . TYR A 1 233 ? 17.219 -6.017 4.146 1.00 63.09 233 TYR A C 1
ATOM 1831 O O . TYR A 1 233 ? 17.332 -6.194 2.940 1.00 63.09 233 TYR A O 1
ATOM 1839 N N . VAL A 1 234 ? 16.784 -4.853 4.645 1.00 66.44 234 VAL A N 1
ATOM 1840 C CA . VAL A 1 234 ? 16.371 -3.725 3.790 1.00 66.44 234 VAL A CA 1
ATOM 1841 C C . VAL A 1 234 ? 17.516 -3.264 2.886 1.00 66.44 234 VAL A C 1
ATOM 1843 O O . VAL A 1 234 ? 17.305 -3.047 1.694 1.00 66.44 234 VAL A O 1
ATOM 1846 N N . ARG A 1 235 ? 18.740 -3.153 3.423 1.00 70.94 235 ARG A N 1
ATOM 1847 C CA . ARG A 1 235 ? 19.932 -2.820 2.624 1.00 70.94 235 ARG A CA 1
ATOM 1848 C C . ARG A 1 235 ? 20.209 -3.871 1.552 1.00 70.94 235 ARG A C 1
ATOM 1850 O O . ARG A 1 235 ? 20.446 -3.510 0.405 1.00 70.94 235 ARG A O 1
ATOM 1857 N N . TRP A 1 236 ? 20.148 -5.150 1.913 1.00 75.38 236 TRP A N 1
ATOM 1858 C CA . TRP A 1 236 ? 20.335 -6.258 0.981 1.00 75.38 236 TRP A CA 1
ATOM 1859 C C . TRP A 1 236 ? 19.276 -6.252 -0.130 1.00 75.38 236 TRP A C 1
ATOM 1861 O O . TRP A 1 236 ? 19.621 -6.334 -1.305 1.00 75.38 236 TRP A O 1
ATOM 1871 N N . ALA A 1 237 ? 18.001 -6.062 0.215 1.00 59.34 237 ALA A N 1
ATOM 1872 C CA . ALA A 1 237 ? 16.905 -5.993 -0.747 1.00 59.34 237 ALA A CA 1
ATOM 1873 C C . ALA A 1 237 ? 17.057 -4.792 -1.695 1.00 59.34 237 ALA A C 1
ATOM 1875 O O . ALA A 1 237 ? 16.860 -4.923 -2.902 1.00 59.34 237 ALA A O 1
ATOM 1876 N N . ALA A 1 238 ? 17.465 -3.629 -1.174 1.00 62.34 238 ALA A N 1
ATOM 1877 C CA . ALA A 1 238 ? 17.761 -2.453 -1.988 1.00 62.34 238 ALA A CA 1
ATOM 1878 C C . ALA A 1 238 ? 18.932 -2.697 -2.955 1.00 62.34 238 ALA A C 1
ATOM 1880 O O . ALA A 1 238 ? 18.808 -2.382 -4.138 1.00 62.34 238 ALA A O 1
ATOM 1881 N N . ALA A 1 239 ? 20.023 -3.312 -2.487 1.00 75.06 239 ALA A N 1
ATOM 1882 C CA . ALA A 1 239 ? 21.159 -3.678 -3.331 1.00 75.06 239 ALA A CA 1
ATOM 1883 C C . ALA A 1 239 ? 20.750 -4.671 -4.430 1.00 75.06 239 ALA A C 1
ATOM 1885 O O . ALA A 1 239 ? 21.056 -4.460 -5.601 1.00 75.06 239 A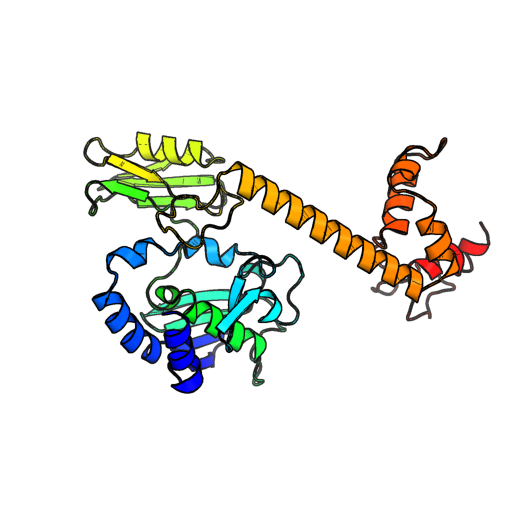LA A O 1
ATOM 1886 N N . ARG A 1 240 ? 19.972 -5.702 -4.081 1.00 74.56 240 ARG A N 1
ATOM 1887 C CA . ARG A 1 240 ? 19.460 -6.694 -5.035 1.00 74.56 240 ARG A CA 1
ATOM 1888 C C . ARG A 1 240 ? 18.553 -6.064 -6.096 1.00 74.56 240 ARG A C 1
ATOM 1890 O O . ARG A 1 240 ? 18.683 -6.395 -7.275 1.00 74.56 240 ARG A O 1
ATOM 1897 N N . ARG A 1 241 ? 17.684 -5.118 -5.715 1.00 72.81 241 ARG A N 1
ATOM 1898 C CA . ARG A 1 241 ? 16.895 -4.319 -6.672 1.00 72.81 241 ARG A CA 1
ATOM 1899 C C . ARG A 1 241 ? 17.791 -3.500 -7.600 1.00 72.81 241 ARG A C 1
ATOM 1901 O O . ARG A 1 241 ? 17.536 -3.485 -8.800 1.00 72.81 241 ARG A O 1
ATOM 1908 N N . GLY A 1 242 ? 18.838 -2.870 -7.064 1.00 75.25 242 GLY A N 1
ATOM 1909 C CA . GLY A 1 242 ? 19.831 -2.132 -7.847 1.00 75.25 242 GLY A CA 1
ATOM 1910 C C . GLY A 1 242 ? 20.506 -3.006 -8.906 1.00 75.25 242 GLY A C 1
ATOM 1911 O O . GLY A 1 242 ? 20.451 -2.669 -10.085 1.00 75.25 242 GLY A O 1
ATOM 1912 N N . ILE A 1 243 ? 21.027 -4.170 -8.506 1.00 80.50 243 ILE A N 1
ATOM 1913 C CA . ILE A 1 243 ? 21.658 -5.150 -9.410 1.00 80.50 243 ILE A CA 1
ATOM 1914 C C . ILE A 1 243 ? 20.676 -5.605 -10.494 1.00 80.50 243 ILE A C 1
ATOM 1916 O O . ILE A 1 243 ? 21.013 -5.625 -11.673 1.00 80.50 243 ILE A O 1
ATOM 1920 N N . THR A 1 244 ? 19.437 -5.926 -10.113 1.00 79.00 244 THR A N 1
ATOM 1921 C CA . THR A 1 244 ? 18.411 -6.376 -11.070 1.00 79.00 244 THR A CA 1
ATOM 1922 C C . THR A 1 244 ? 18.097 -5.288 -12.103 1.00 79.00 244 THR A C 1
ATOM 1924 O O . THR A 1 244 ? 17.975 -5.570 -13.293 1.00 79.00 244 THR A O 1
ATOM 1927 N N . GLN A 1 245 ? 17.982 -4.026 -11.672 1.00 80.12 245 GLN A N 1
ATOM 1928 C CA . GLN A 1 245 ? 17.765 -2.901 -12.585 1.00 80.12 245 GLN A CA 1
ATOM 1929 C C . GLN A 1 245 ? 18.972 -2.659 -13.493 1.00 80.12 245 GLN A C 1
ATOM 1931 O O . GLN A 1 245 ? 18.789 -2.380 -14.675 1.00 80.12 245 GLN A O 1
ATOM 1936 N N . GLU A 1 246 ? 20.191 -2.778 -12.969 1.00 83.25 246 GLU A N 1
ATOM 1937 C CA . GLU A 1 246 ? 21.422 -2.660 -13.751 1.00 83.25 246 GLU A CA 1
ATOM 1938 C C . GLU A 1 246 ? 21.512 -3.746 -14.828 1.00 83.25 246 GLU A C 1
ATOM 1940 O O . GLU A 1 246 ? 21.716 -3.425 -15.997 1.00 83.25 246 GLU A O 1
ATOM 1945 N N . GLN A 1 247 ? 21.249 -5.007 -14.475 1.00 85.00 247 GLN A N 1
ATOM 1946 C CA . GLN A 1 247 ? 21.197 -6.122 -15.424 1.00 85.00 247 GLN A CA 1
ATOM 1947 C C . GLN A 1 247 ? 20.124 -5.914 -16.496 1.00 85.00 247 GLN A C 1
ATOM 1949 O O . GLN A 1 247 ? 20.388 -6.113 -17.681 1.00 85.00 247 GLN A O 1
ATOM 1954 N N . MET A 1 248 ? 18.927 -5.459 -16.108 1.00 85.00 248 MET A N 1
ATOM 1955 C CA . MET A 1 248 ? 17.858 -5.144 -17.057 1.00 85.00 248 MET A CA 1
ATOM 1956 C C . MET A 1 248 ? 18.295 -4.059 -18.053 1.00 85.00 248 MET A C 1
ATOM 1958 O O . MET A 1 248 ? 18.062 -4.196 -19.252 1.00 85.00 248 MET A O 1
ATOM 1962 N N . ARG A 1 249 ? 18.939 -2.986 -17.575 1.00 85.56 249 ARG A N 1
ATOM 1963 C CA . ARG A 1 249 ? 19.435 -1.880 -18.414 1.00 85.56 249 ARG A CA 1
ATOM 1964 C C . ARG A 1 249 ? 20.560 -2.331 -19.343 1.00 85.56 249 ARG A C 1
ATOM 1966 O O . ARG A 1 249 ? 20.526 -2.002 -20.523 1.00 85.56 249 ARG A O 1
ATOM 1973 N N . ALA A 1 250 ? 21.496 -3.138 -18.846 1.00 84.94 250 ALA A N 1
ATOM 1974 C CA . ALA A 1 250 ? 22.534 -3.755 -19.669 1.00 84.94 250 ALA A CA 1
ATOM 1975 C C . ALA A 1 250 ? 21.930 -4.662 -20.755 1.00 84.94 250 ALA A C 1
ATOM 1977 O O . ALA A 1 250 ? 22.376 -4.643 -21.900 1.00 84.94 250 ALA A O 1
ATOM 1978 N N . GLY A 1 251 ? 20.867 -5.404 -20.427 1.00 88.44 251 GLY A N 1
ATOM 1979 C CA . GLY A 1 251 ? 20.109 -6.201 -21.389 1.00 88.44 251 GLY A CA 1
ATOM 1980 C C . GLY A 1 251 ? 19.461 -5.363 -22.494 1.00 88.44 251 GLY A C 1
ATOM 1981 O O . GLY A 1 251 ? 19.460 -5.790 -23.644 1.00 88.44 251 GLY A O 1
ATOM 1982 N N . LYS A 1 252 ? 18.955 -4.160 -22.183 1.00 87.62 252 LYS A N 1
ATOM 1983 C CA . LYS A 1 252 ? 18.427 -3.231 -23.200 1.00 87.62 252 LYS A CA 1
ATOM 1984 C C . LYS A 1 252 ? 19.519 -2.751 -24.154 1.00 87.62 252 LYS A C 1
ATOM 1986 O O . LYS A 1 252 ? 19.320 -2.820 -25.360 1.00 87.62 252 LYS A O 1
ATOM 1991 N N . TRP A 1 253 ? 20.683 -2.371 -23.623 1.00 89.94 253 TRP A N 1
ATOM 1992 C CA . TRP A 1 253 ? 21.834 -2.000 -24.447 1.00 89.94 253 TRP A CA 1
ATOM 1993 C C . TRP A 1 253 ? 22.267 -3.132 -25.376 1.00 89.94 253 TRP A C 1
ATOM 1995 O O . TRP A 1 253 ? 22.392 -2.905 -26.569 1.00 89.94 253 TRP A O 1
ATOM 2005 N N . ARG A 1 254 ? 22.406 -4.364 -24.869 1.00 89.50 254 ARG A N 1
ATOM 2006 C CA . ARG A 1 254 ? 22.783 -5.524 -25.700 1.00 89.50 254 ARG A CA 1
ATOM 2007 C C . ARG A 1 254 ? 21.780 -5.828 -26.813 1.00 89.50 254 ARG A C 1
ATOM 2009 O O . ARG A 1 254 ? 22.195 -6.275 -27.872 1.00 89.50 254 ARG A O 1
ATOM 2016 N N . LYS A 1 255 ? 20.483 -5.610 -26.568 1.00 89.31 255 LYS A N 1
ATOM 2017 C CA . LYS A 1 255 ? 19.429 -5.790 -27.582 1.00 89.31 255 LYS A CA 1
ATOM 2018 C C . LYS A 1 255 ? 19.473 -4.728 -28.680 1.00 89.31 255 LYS A C 1
ATOM 2020 O O . LYS A 1 255 ? 19.078 -5.027 -29.795 1.00 89.31 255 LYS A O 1
ATOM 2025 N N . SER A 1 256 ? 19.901 -3.517 -28.337 1.00 86.88 256 SER A N 1
ATOM 2026 C CA . SER A 1 256 ? 19.958 -2.379 -29.252 1.00 86.88 256 SER A CA 1
ATOM 2027 C C . SER A 1 256 ? 21.268 -2.355 -30.049 1.00 86.88 256 SER A C 1
ATOM 2029 O O . SER A 1 256 ? 21.251 -2.331 -31.272 1.00 86.88 256 SER A O 1
ATOM 2031 N N . SER A 1 257 ? 22.417 -2.452 -29.371 1.00 89.00 257 SER A N 1
ATOM 2032 C CA . SER A 1 257 ? 23.740 -2.461 -30.001 1.00 89.00 257 SER A CA 1
ATOM 2033 C C . SER A 1 257 ? 24.773 -3.145 -29.107 1.00 89.00 257 SER A C 1
ATOM 2035 O O . SER A 1 257 ? 25.083 -2.680 -28.005 1.00 89.00 257 SER A O 1
ATOM 2037 N N . ALA A 1 258 ? 25.339 -4.255 -29.591 1.00 89.69 258 ALA A N 1
ATOM 2038 C CA . ALA A 1 258 ? 26.373 -5.003 -28.875 1.00 89.69 258 ALA A CA 1
ATOM 2039 C C . ALA A 1 258 ? 27.633 -4.150 -28.638 1.00 89.69 258 ALA A C 1
ATOM 2041 O O . ALA A 1 258 ? 28.168 -4.140 -27.529 1.00 89.69 258 ALA A O 1
ATOM 2042 N N . THR A 1 259 ? 28.044 -3.370 -29.641 1.00 89.94 259 THR A N 1
ATOM 2043 C CA . THR A 1 259 ? 29.217 -2.488 -29.576 1.00 89.94 259 THR A CA 1
ATOM 2044 C C . THR A 1 259 ? 29.035 -1.379 -28.540 1.00 89.94 259 THR A C 1
ATOM 2046 O O . THR A 1 259 ? 29.908 -1.162 -27.698 1.00 89.94 259 THR A O 1
ATOM 2049 N N . ALA A 1 260 ? 27.876 -0.707 -28.538 1.00 87.69 260 ALA A N 1
ATOM 2050 C CA . ALA A 1 260 ? 27.579 0.322 -27.541 1.00 87.69 260 ALA A CA 1
ATOM 2051 C C . ALA A 1 260 ? 27.489 -0.277 -26.129 1.00 87.69 260 ALA A C 1
ATOM 2053 O O . ALA A 1 260 ? 27.987 0.314 -25.169 1.00 87.69 260 ALA A O 1
ATOM 2054 N N . ALA A 1 261 ? 26.907 -1.474 -25.996 1.00 90.19 261 ALA A N 1
ATOM 2055 C CA . ALA A 1 261 ? 26.842 -2.187 -24.726 1.00 90.19 261 ALA A CA 1
ATOM 2056 C C . ALA A 1 261 ? 28.237 -2.511 -24.172 1.00 90.19 261 ALA A C 1
ATOM 2058 O O . ALA A 1 261 ? 28.468 -2.335 -22.976 1.00 90.19 261 ALA A O 1
ATOM 2059 N N . GLU A 1 262 ? 29.168 -2.952 -25.021 1.00 90.62 262 GLU A N 1
ATOM 2060 C CA . GLU A 1 262 ? 30.546 -3.241 -24.624 1.00 90.62 262 GLU A CA 1
ATOM 2061 C C . GLU A 1 262 ? 31.295 -1.967 -24.207 1.00 90.62 262 GLU A C 1
ATOM 2063 O O . GLU A 1 262 ? 31.913 -1.928 -23.141 1.00 90.62 262 GLU A O 1
ATOM 2068 N N . GLY A 1 263 ? 31.184 -0.893 -24.996 1.00 89.19 263 GLY A N 1
ATOM 2069 C CA . GLY A 1 263 ? 31.796 0.399 -24.677 1.00 89.19 263 GLY A CA 1
ATOM 2070 C C . GLY A 1 263 ? 31.277 0.980 -23.359 1.00 89.19 263 GLY A C 1
ATOM 2071 O O . GLY A 1 263 ? 32.055 1.367 -22.486 1.00 89.19 263 GLY A O 1
ATOM 2072 N N . LEU A 1 264 ? 29.957 0.965 -23.156 1.00 89.00 264 LEU A N 1
ATOM 2073 C CA . LEU A 1 264 ? 29.344 1.428 -21.913 1.00 89.00 264 LEU A CA 1
ATOM 2074 C C . LEU A 1 264 ? 29.659 0.514 -20.728 1.00 89.00 264 LEU A C 1
ATOM 2076 O O . LEU A 1 264 ? 29.693 1.006 -19.602 1.00 89.00 264 LEU A O 1
ATOM 2080 N N . ALA A 1 265 ? 29.896 -0.785 -20.932 1.00 87.75 265 ALA A N 1
ATOM 2081 C CA . ALA A 1 265 ? 30.317 -1.691 -19.864 1.00 87.75 265 ALA A CA 1
ATOM 2082 C C . ALA A 1 265 ? 31.717 -1.342 -19.332 1.00 87.75 265 ALA A C 1
ATOM 2084 O O . ALA A 1 265 ? 31.915 -1.399 -18.119 1.00 87.75 265 ALA A O 1
ATOM 2085 N N . LYS A 1 266 ? 32.636 -0.902 -20.206 1.00 90.19 266 LYS A N 1
ATOM 2086 C CA . LYS A 1 266 ? 34.000 -0.471 -19.838 1.00 90.19 266 LYS A CA 1
ATOM 2087 C C . LYS A 1 266 ? 34.025 0.805 -18.984 1.00 90.19 266 LYS A C 1
ATOM 2089 O O . LYS A 1 266 ? 34.945 0.984 -18.195 1.00 90.19 266 LYS A O 1
ATOM 2094 N N . LEU A 1 267 ? 33.013 1.671 -19.103 1.00 88.69 267 LEU A N 1
ATOM 2095 C CA . LEU A 1 267 ? 32.905 2.917 -18.336 1.00 88.69 267 LEU A CA 1
ATOM 2096 C C . LEU A 1 267 ? 32.299 2.679 -16.944 1.00 88.69 267 LEU A C 1
ATOM 2098 O O . LEU A 1 267 ? 31.080 2.686 -16.793 1.00 88.69 267 LEU A O 1
ATOM 2102 N N . GLU A 1 268 ? 33.089 2.496 -15.892 1.00 88.44 268 GLU A N 1
ATOM 2103 C CA . GLU A 1 268 ? 32.545 2.302 -14.541 1.00 88.44 268 GLU A CA 1
ATOM 2104 C C . GLU A 1 268 ? 31.729 3.512 -14.048 1.00 88.44 268 GLU A C 1
ATOM 2106 O O . GLU A 1 268 ? 32.051 4.671 -14.312 1.00 88.44 268 GLU A O 1
ATOM 2111 N N . TRP A 1 269 ? 30.709 3.277 -13.215 1.00 87.62 269 TRP A N 1
ATOM 2112 C CA . TRP A 1 269 ? 29.896 4.360 -12.637 1.00 87.62 269 TRP A CA 1
ATOM 2113 C C . TRP A 1 269 ? 30.720 5.400 -11.864 1.00 87.62 269 TRP A C 1
ATOM 2115 O O . TRP A 1 269 ? 30.383 6.583 -11.864 1.00 87.62 269 TRP A O 1
ATOM 2125 N N . LYS A 1 270 ? 31.803 4.967 -11.204 1.00 88.50 270 LYS A N 1
ATOM 2126 C CA . LYS A 1 270 ? 32.726 5.859 -10.487 1.00 88.50 270 LYS A CA 1
ATOM 2127 C C . LYS A 1 270 ? 33.603 6.672 -11.440 1.00 88.50 270 LYS A C 1
ATOM 2129 O O . LYS A 1 270 ? 33.975 7.785 -11.083 1.00 88.50 270 LYS A O 1
ATOM 2134 N N . GLN A 1 271 ? 33.919 6.137 -12.621 1.00 88.94 271 GLN A N 1
ATOM 2135 C CA . GLN A 1 271 ? 34.738 6.818 -13.623 1.00 88.94 271 GLN A CA 1
ATOM 2136 C C . GLN A 1 271 ? 34.002 8.001 -14.247 1.00 88.94 271 GLN A C 1
ATOM 2138 O O . GLN A 1 271 ? 34.648 9.006 -14.499 1.00 88.94 271 GLN A O 1
ATOM 2143 N N . ILE A 1 272 ? 32.670 7.947 -14.395 1.00 87.56 272 ILE A N 1
ATOM 2144 C CA . ILE A 1 272 ? 31.870 9.075 -14.918 1.00 87.56 272 ILE A CA 1
ATOM 2145 C C . ILE A 1 272 ? 32.173 10.378 -14.159 1.00 87.56 272 ILE A C 1
ATOM 2147 O O . ILE A 1 272 ? 32.365 11.414 -14.780 1.00 87.56 272 ILE A O 1
ATOM 2151 N N . ARG A 1 273 ? 32.288 10.307 -12.825 1.00 83.75 273 ARG A N 1
ATOM 2152 C CA . ARG A 1 273 ? 32.592 11.457 -11.947 1.00 83.75 273 ARG A CA 1
ATOM 2153 C C . ARG A 1 273 ? 34.063 11.888 -11.952 1.00 83.75 273 ARG A C 1
ATOM 2155 O O . ARG A 1 273 ? 34.442 12.803 -11.233 1.00 83.75 273 ARG A O 1
ATOM 2162 N N . ARG A 1 274 ? 34.921 11.147 -12.651 1.00 86.50 274 ARG A N 1
ATOM 2163 C CA . ARG A 1 274 ? 36.374 11.364 -12.720 1.00 86.50 274 ARG A CA 1
ATOM 2164 C C . ARG A 1 274 ? 36.828 11.810 -14.110 1.00 86.50 274 ARG A C 1
ATOM 2166 O O . ARG A 1 274 ? 38.021 12.019 -14.301 1.00 86.50 274 ARG A O 1
ATOM 2173 N N . ILE A 1 275 ? 35.912 11.940 -15.072 1.00 87.25 275 ILE A N 1
ATOM 2174 C CA . ILE A 1 275 ? 36.233 12.434 -16.413 1.00 87.25 275 ILE A CA 1
ATOM 2175 C C . ILE A 1 275 ? 36.560 13.926 -16.303 1.00 87.25 275 ILE A C 1
ATOM 2177 O O . ILE A 1 275 ? 35.690 14.749 -16.020 1.00 87.25 275 ILE A O 1
ATOM 2181 N N . LEU A 1 276 ? 37.829 14.269 -16.525 1.00 81.88 276 LEU A N 1
ATOM 2182 C CA . LEU A 1 276 ? 38.288 15.655 -16.532 1.00 81.88 276 LEU A CA 1
ATOM 2183 C C . LEU A 1 276 ? 37.612 16.430 -17.671 1.00 81.88 276 LEU A C 1
ATOM 2185 O O . LEU A 1 276 ? 37.479 15.930 -18.784 1.00 81.88 276 LEU A O 1
ATOM 2189 N N . GLY A 1 277 ? 37.162 17.653 -17.381 1.00 82.88 277 GLY A N 1
ATOM 2190 C CA . GLY A 1 277 ? 36.457 18.509 -18.344 1.00 82.88 277 GLY A CA 1
ATOM 2191 C C . GLY A 1 277 ? 34.954 18.235 -18.475 1.00 82.88 277 GLY A C 1
ATOM 2192 O O . GLY A 1 277 ? 34.245 19.001 -19.133 1.00 82.88 277 GLY A O 1
ATOM 2193 N N . LEU A 1 278 ? 34.426 17.203 -17.809 1.00 84.88 278 LEU A N 1
ATOM 2194 C CA . LEU A 1 278 ? 32.996 16.924 -17.804 1.00 84.88 278 LEU A CA 1
ATOM 2195 C C . LEU A 1 278 ? 32.277 17.834 -16.796 1.00 84.88 278 LEU A C 1
ATOM 2197 O O . LEU A 1 278 ? 32.458 17.732 -15.587 1.00 84.88 278 LEU A O 1
ATOM 2201 N N . ARG A 1 279 ? 31.435 18.746 -17.291 1.00 87.00 279 ARG A N 1
ATOM 2202 C CA . ARG A 1 279 ? 30.582 19.581 -16.424 1.00 87.00 279 ARG A CA 1
ATOM 2203 C C . ARG A 1 279 ? 29.509 18.718 -15.735 1.00 87.00 279 ARG A C 1
ATOM 2205 O O . ARG A 1 279 ? 29.124 17.693 -16.301 1.00 87.00 279 ARG A O 1
ATOM 2212 N N . PRO A 1 280 ? 28.893 19.170 -14.622 1.00 85.56 280 PRO A N 1
ATOM 2213 C CA . PRO A 1 280 ? 27.816 18.429 -13.946 1.00 85.56 280 PRO A CA 1
ATOM 2214 C C . PRO A 1 280 ? 26.671 17.986 -14.874 1.00 85.56 280 PRO A C 1
ATOM 2216 O O . PRO A 1 280 ? 26.099 16.908 -14.718 1.00 85.56 280 PRO A O 1
ATOM 2219 N N . ARG A 1 281 ? 26.354 18.792 -15.898 1.00 84.12 281 ARG A N 1
ATOM 2220 C CA . ARG A 1 281 ? 25.378 18.425 -16.935 1.00 84.12 281 ARG A CA 1
ATOM 2221 C C . ARG A 1 281 ? 25.846 17.237 -17.787 1.00 84.12 281 ARG A C 1
ATOM 2223 O O . ARG A 1 281 ? 25.043 16.357 -18.070 1.00 84.12 281 ARG A O 1
ATOM 2230 N N . GLY A 1 282 ? 27.122 17.193 -18.166 1.00 83.75 282 GLY A N 1
ATOM 2231 C CA . GLY A 1 282 ? 27.719 16.076 -18.904 1.00 83.75 282 GLY A CA 1
ATOM 2232 C C . GLY A 1 282 ? 27.754 14.785 -18.083 1.00 83.75 282 GLY A C 1
ATOM 2233 O O . GLY A 1 282 ? 27.437 13.719 -18.604 1.00 83.75 282 GLY A O 1
ATOM 2234 N N . GLU A 1 283 ? 28.025 14.881 -16.777 1.00 87.06 283 GLU A N 1
ATOM 2235 C CA . GLU A 1 283 ? 27.933 13.736 -15.859 1.00 87.06 283 GLU A CA 1
ATOM 2236 C C . GLU A 1 283 ? 26.521 13.151 -15.822 1.00 87.06 283 GLU A C 1
ATOM 2238 O O . GLU A 1 283 ? 26.341 11.938 -15.938 1.00 87.06 283 GLU A O 1
ATOM 2243 N N . GLN A 1 284 ? 25.502 14.007 -15.698 1.00 86.69 284 GLN A N 1
ATOM 2244 C CA . GLN A 1 284 ? 24.107 13.566 -15.719 1.00 86.69 284 GLN A CA 1
ATOM 2245 C C . GLN A 1 284 ? 23.727 12.923 -17.054 1.00 86.69 284 GLN A C 1
ATOM 2247 O O . GLN A 1 284 ? 23.006 11.924 -17.055 1.00 86.69 284 GLN A O 1
ATOM 2252 N N . VAL A 1 285 ? 24.213 13.471 -18.171 1.00 86.12 285 VAL A N 1
ATOM 2253 C CA . VAL A 1 285 ? 23.987 12.925 -19.515 1.00 86.12 285 VAL A CA 1
ATOM 2254 C C . VAL A 1 285 ? 24.580 11.522 -19.621 1.00 86.12 285 VAL A C 1
ATOM 2256 O O . VAL A 1 285 ? 23.847 10.574 -19.896 1.00 86.12 285 VAL A O 1
ATOM 2259 N N . LEU A 1 286 ? 25.867 11.348 -19.309 1.00 87.94 286 LEU A N 1
ATOM 2260 C CA . LEU A 1 286 ? 26.523 10.037 -19.367 1.00 87.94 286 LEU A CA 1
ATOM 2261 C C . LEU A 1 286 ? 25.900 9.033 -18.397 1.00 87.94 286 LEU A C 1
ATOM 2263 O O . LEU A 1 286 ? 25.707 7.868 -18.749 1.00 87.94 286 LEU A O 1
ATOM 2267 N N . TYR A 1 287 ? 25.525 9.479 -17.196 1.00 89.31 287 TYR A N 1
ATOM 2268 C CA . TYR A 1 287 ? 24.837 8.632 -16.230 1.00 89.31 287 TYR A CA 1
ATOM 2269 C C . TYR A 1 287 ? 23.495 8.133 -16.775 1.00 89.31 287 TYR A C 1
ATOM 2271 O O . TYR A 1 287 ? 23.218 6.934 -16.733 1.00 89.31 287 TYR A O 1
ATOM 2279 N N . ARG A 1 288 ? 22.659 9.033 -17.309 1.00 87.94 288 ARG A N 1
ATOM 2280 C CA . ARG A 1 288 ? 21.342 8.680 -17.861 1.00 87.94 288 ARG A CA 1
ATOM 2281 C C . ARG A 1 288 ? 21.457 7.819 -19.112 1.00 87.94 288 ARG A C 1
ATOM 2283 O O . ARG A 1 288 ? 20.657 6.898 -19.264 1.00 87.94 288 ARG A O 1
ATOM 2290 N N . LEU A 1 289 ? 22.452 8.076 -19.959 1.00 88.00 289 LEU A N 1
ATOM 2291 C CA . LEU A 1 289 ? 22.760 7.275 -21.140 1.00 88.00 289 LEU A CA 1
ATOM 2292 C C . LEU A 1 289 ? 23.105 5.841 -20.729 1.00 88.00 289 LEU A C 1
ATOM 2294 O O . LEU A 1 289 ? 22.367 4.909 -21.049 1.00 88.00 289 LEU A O 1
ATOM 2298 N N . LYS A 1 290 ? 24.140 5.663 -19.899 1.00 88.06 290 LYS A N 1
ATOM 2299 C CA . LYS A 1 290 ? 24.540 4.340 -19.399 1.00 88.06 290 LYS A CA 1
ATOM 2300 C C . LYS A 1 290 ? 23.390 3.632 -18.671 1.00 88.06 290 LYS A C 1
ATOM 2302 O O . LYS A 1 290 ? 23.218 2.424 -18.809 1.00 88.06 290 LYS A O 1
ATOM 2307 N N . ALA A 1 291 ? 22.554 4.372 -17.942 1.00 87.25 291 ALA A N 1
ATOM 2308 C CA . ALA A 1 291 ? 21.410 3.828 -17.214 1.00 87.25 291 ALA A CA 1
ATOM 2309 C C . ALA A 1 291 ? 20.161 3.546 -18.071 1.00 87.25 291 ALA A C 1
ATOM 2311 O O . ALA A 1 291 ? 19.154 3.124 -17.499 1.00 87.25 291 ALA A O 1
ATOM 2312 N N . TRP A 1 292 ? 20.175 3.782 -19.389 1.00 85.12 292 TRP A N 1
ATOM 2313 C CA . TRP A 1 292 ? 18.971 3.709 -20.235 1.00 85.12 292 TRP A CA 1
ATOM 2314 C C . TRP A 1 292 ? 17.800 4.506 -19.618 1.00 85.12 292 TRP A C 1
ATOM 2316 O O . TRP A 1 292 ? 16.672 4.030 -19.499 1.00 85.12 292 TRP A O 1
ATOM 2326 N N . ALA A 1 293 ? 18.093 5.699 -19.102 1.00 81.62 293 ALA A N 1
ATOM 2327 C CA . ALA A 1 293 ? 17.168 6.522 -18.318 1.00 81.62 293 ALA A CA 1
ATOM 2328 C C . ALA A 1 293 ? 16.806 7.839 -19.023 1.00 81.62 293 ALA A C 1
ATOM 2330 O O . ALA A 1 293 ? 16.353 8.788 -18.383 1.00 81.62 293 ALA A O 1
ATOM 2331 N N . TYR A 1 294 ? 17.017 7.907 -20.336 1.00 79.62 294 TYR A N 1
ATOM 2332 C CA . TYR A 1 294 ? 16.587 9.028 -21.156 1.00 79.62 294 TYR A CA 1
ATOM 2333 C C . TYR A 1 294 ? 15.110 8.886 -21.530 1.00 79.62 294 TYR A C 1
ATOM 2335 O O . TYR A 1 294 ? 14.728 7.971 -22.255 1.00 79.62 294 TYR A O 1
ATOM 2343 N N . SER A 1 295 ? 14.277 9.796 -21.024 1.00 66.19 295 SER A N 1
ATOM 2344 C CA . SER A 1 295 ? 12.898 9.982 -21.478 1.00 66.19 295 SER A CA 1
ATOM 2345 C C . SER A 1 295 ? 12.901 11.003 -22.614 1.00 66.19 295 SER A C 1
ATOM 2347 O O . SER A 1 295 ? 12.942 12.205 -22.357 1.00 66.19 295 SER A O 1
ATOM 2349 N N . MET A 1 296 ? 12.922 10.542 -23.860 1.00 68.25 296 MET A N 1
ATOM 2350 C CA . MET A 1 296 ? 12.947 11.436 -25.020 1.00 68.25 296 MET A CA 1
ATOM 2351 C C . MET A 1 296 ? 11.558 11.479 -25.631 1.00 68.25 296 MET A C 1
ATOM 2353 O O . MET A 1 296 ? 11.231 10.695 -26.512 1.00 68.25 296 MET A O 1
ATOM 2357 N N . TYR A 1 297 ? 10.720 12.342 -25.062 1.00 65.88 297 TYR A N 1
ATOM 2358 C CA . TYR A 1 297 ? 9.401 12.638 -25.599 1.00 65.88 297 TYR A CA 1
ATOM 2359 C C . TYR A 1 297 ? 9.560 13.633 -26.752 1.00 65.88 297 TYR A C 1
ATOM 2361 O O . TYR A 1 297 ? 9.975 14.773 -26.543 1.00 65.88 297 TYR A O 1
ATOM 2369 N N . ASP A 1 298 ? 9.264 13.182 -27.962 1.00 70.38 298 ASP A N 1
ATOM 2370 C CA . ASP A 1 298 ? 9.098 14.013 -29.141 1.00 70.38 298 ASP A CA 1
ATOM 2371 C C . ASP A 1 298 ? 7.758 14.751 -29.036 1.00 70.38 298 ASP A C 1
ATOM 2373 O O . ASP A 1 298 ? 6.681 14.191 -29.255 1.00 70.38 298 ASP A O 1
ATOM 2377 N N . VAL A 1 299 ? 7.847 16.030 -28.672 1.00 67.56 299 VAL A N 1
ATOM 2378 C CA . VAL A 1 299 ? 6.693 16.917 -28.492 1.00 67.56 299 VAL A CA 1
ATOM 2379 C C . VAL A 1 299 ? 5.923 17.113 -29.801 1.00 67.56 299 VAL A C 1
ATOM 2381 O O . VAL A 1 299 ? 4.708 17.279 -29.750 1.00 67.56 299 VAL A O 1
ATOM 2384 N N . ARG A 1 300 ? 6.590 17.055 -30.965 1.00 68.75 300 ARG A N 1
ATOM 2385 C CA . ARG A 1 300 ? 5.953 17.300 -32.270 1.00 68.75 300 ARG A CA 1
ATOM 2386 C C . ARG A 1 300 ? 4.994 16.176 -32.647 1.00 68.75 300 ARG A C 1
ATOM 2388 O O . ARG A 1 300 ? 3.923 16.444 -33.174 1.00 68.75 300 ARG A O 1
ATOM 2395 N N . ASN A 1 301 ? 5.362 14.937 -32.326 1.00 67.31 301 ASN A N 1
ATOM 2396 C CA . ASN A 1 301 ? 4.569 13.746 -32.642 1.00 67.31 301 ASN A CA 1
ATOM 2397 C C . ASN A 1 301 ? 3.870 13.129 -31.416 1.00 67.31 301 ASN A C 1
ATOM 2399 O O . ASN A 1 301 ? 3.278 12.056 -31.523 1.00 67.31 301 ASN A O 1
ATOM 2403 N N . GLY A 1 302 ? 3.959 13.768 -30.244 1.00 68.25 302 GLY A N 1
ATOM 2404 C CA . GLY A 1 302 ? 3.295 13.329 -29.012 1.00 68.25 302 GLY A CA 1
ATOM 2405 C C . GLY A 1 302 ? 3.712 11.937 -28.517 1.00 68.25 302 GLY A C 1
ATOM 2406 O O . GLY A 1 302 ? 2.916 11.237 -27.891 1.00 68.25 302 GLY A O 1
ATOM 2407 N N . ARG A 1 303 ? 4.937 11.496 -28.824 1.00 71.44 303 ARG A N 1
ATOM 2408 C CA . ARG A 1 303 ? 5.410 10.120 -28.579 1.00 71.44 303 ARG A CA 1
ATOM 2409 C C . ARG A 1 303 ? 6.858 10.090 -28.113 1.00 71.44 303 ARG A C 1
ATOM 2411 O O . ARG A 1 303 ? 7.569 11.074 -28.233 1.00 71.44 303 ARG A O 1
ATOM 2418 N N . LEU A 1 304 ? 7.328 8.961 -27.582 1.00 69.00 304 LEU A N 1
ATOM 2419 C CA . LEU A 1 304 ? 8.768 8.774 -27.367 1.00 69.00 304 LEU A CA 1
ATOM 2420 C C . LEU A 1 304 ? 9.460 8.641 -28.735 1.00 69.00 304 LEU A C 1
ATOM 2422 O O . LEU A 1 304 ? 9.045 7.797 -29.526 1.00 69.00 304 LEU A O 1
ATOM 2426 N N . GLY A 1 305 ? 10.461 9.475 -29.029 1.00 76.38 305 GLY A N 1
ATOM 2427 C CA . GLY A 1 305 ? 11.054 9.555 -30.367 1.00 76.38 305 GLY A CA 1
ATOM 2428 C C . GLY A 1 305 ? 12.263 10.490 -30.493 1.00 76.38 305 GLY A C 1
ATOM 2429 O O . GLY A 1 305 ? 12.662 11.163 -29.541 1.00 76.38 305 GLY A O 1
ATOM 2430 N N . CYS A 1 306 ? 12.859 10.515 -31.688 1.00 80.75 306 CYS A N 1
ATOM 2431 C CA . CYS A 1 306 ? 13.947 11.429 -32.039 1.00 80.75 306 CYS A CA 1
ATOM 2432 C C . CYS A 1 306 ? 13.349 12.800 -32.401 1.00 80.75 306 CYS A C 1
ATOM 2434 O O . CYS A 1 306 ? 12.465 12.846 -33.251 1.00 80.75 306 CYS A O 1
ATOM 2436 N N . PRO A 1 307 ? 13.825 13.920 -31.823 1.00 76.94 307 PRO A N 1
ATOM 2437 C CA . PRO A 1 307 ? 13.260 15.244 -32.101 1.00 76.94 307 PRO A CA 1
ATOM 2438 C C . PRO A 1 307 ? 13.677 15.831 -33.463 1.00 76.94 307 PRO A C 1
ATOM 2440 O O . PRO A 1 307 ? 13.234 16.923 -33.816 1.00 76.94 307 PRO A O 1
ATOM 2443 N N . HIS A 1 308 ? 14.562 15.165 -34.212 1.00 81.56 308 HIS A N 1
ATOM 2444 C CA . HIS A 1 308 ? 15.057 15.660 -35.495 1.00 81.56 308 HIS A CA 1
ATOM 2445 C C . HIS A 1 308 ? 14.099 15.319 -36.641 1.00 81.56 308 HIS A C 1
ATOM 2447 O O . HIS A 1 308 ? 13.648 14.184 -36.764 1.00 81.56 308 HIS A O 1
ATOM 2453 N N . GLU A 1 309 ? 13.863 16.283 -37.535 1.00 77.75 309 GLU A N 1
ATOM 2454 C CA . GLU A 1 309 ? 12.914 16.160 -38.658 1.00 77.75 309 GLU A CA 1
ATOM 2455 C C . GLU A 1 309 ? 13.206 14.972 -39.577 1.00 77.75 309 GLU A C 1
ATOM 2457 O O . GLU A 1 309 ? 12.289 14.281 -40.010 1.00 77.75 309 GLU A O 1
ATOM 2462 N N . HIS A 1 310 ? 14.486 14.663 -39.788 1.00 80.19 310 HIS A N 1
ATOM 2463 C CA . HIS A 1 310 ? 14.926 13.531 -40.606 1.00 80.19 310 HIS A CA 1
ATOM 2464 C C . HIS A 1 310 ? 14.516 12.165 -40.025 1.00 80.19 310 HIS A C 1
ATOM 2466 O O . HIS A 1 310 ? 14.543 11.167 -40.735 1.00 80.19 310 HIS A O 1
ATOM 2472 N N . CYS A 1 311 ? 14.129 12.117 -38.749 1.00 81.69 311 CYS A N 1
ATOM 2473 C CA . CYS A 1 311 ? 13.706 10.912 -38.040 1.00 81.69 311 CYS A CA 1
ATOM 2474 C C . CYS A 1 311 ? 12.188 10.890 -37.771 1.00 81.69 311 CYS A C 1
ATOM 2476 O O . CYS A 1 311 ? 11.712 10.012 -37.053 1.00 81.69 311 CYS A O 1
ATOM 2478 N N . ALA A 1 312 ? 11.411 11.835 -38.322 1.00 74.94 312 ALA A N 1
ATOM 2479 C CA . ALA A 1 312 ? 9.986 11.995 -38.010 1.00 74.94 312 ALA A CA 1
ATOM 2480 C C . ALA A 1 312 ? 9.139 10.749 -38.332 1.00 74.94 312 ALA A C 1
ATOM 2482 O O . ALA A 1 312 ? 8.159 10.477 -37.638 1.00 74.94 312 ALA A O 1
ATOM 2483 N N . HIS A 1 313 ? 9.539 9.971 -39.342 1.00 74.44 313 HIS A N 1
ATOM 2484 C CA . HIS A 1 313 ? 8.841 8.757 -39.774 1.00 74.44 313 HIS A CA 1
ATOM 2485 C C . HIS A 1 313 ? 9.321 7.475 -39.081 1.00 74.44 313 HIS A C 1
ATOM 2487 O O . HIS A 1 313 ? 8.704 6.424 -39.257 1.00 74.44 313 HIS A O 1
ATOM 2493 N N . GLU A 1 314 ? 10.375 7.527 -38.262 1.00 73.56 314 GLU A N 1
ATOM 2494 C CA . GLU A 1 314 ? 10.828 6.338 -37.547 1.00 73.56 314 GLU A CA 1
ATOM 2495 C C . GLU A 1 314 ? 9.877 5.987 -36.401 1.00 73.56 314 GLU A C 1
ATOM 2497 O O . GLU A 1 314 ? 9.457 6.838 -35.615 1.00 73.56 314 GLU A O 1
ATOM 2502 N N . VAL A 1 315 ? 9.490 4.713 -36.325 1.00 66.44 315 VAL A N 1
ATOM 2503 C CA . VAL A 1 315 ? 8.494 4.222 -35.357 1.00 66.44 315 VAL A CA 1
ATOM 2504 C C . VAL A 1 315 ? 9.162 3.614 -34.120 1.00 66.44 315 VAL A C 1
ATOM 2506 O O . VAL A 1 315 ? 8.589 3.652 -33.036 1.00 66.44 315 VAL A O 1
ATOM 2509 N N . ASN A 1 316 ? 10.396 3.121 -34.261 1.00 70.25 316 ASN A N 1
ATOM 2510 C CA . ASN A 1 316 ? 11.154 2.448 -33.206 1.00 70.25 316 ASN A CA 1
ATOM 2511 C C . ASN A 1 316 ? 12.477 3.168 -32.934 1.00 70.25 316 ASN A C 1
ATOM 2513 O O . ASN A 1 316 ? 13.551 2.611 -33.130 1.00 70.25 316 ASN A O 1
ATOM 2517 N N . VAL A 1 317 ? 12.389 4.411 -32.466 1.00 76.44 317 VAL A N 1
ATOM 2518 C CA . VAL A 1 317 ? 13.570 5.157 -32.028 1.00 76.44 317 VAL A CA 1
ATOM 2519 C C . VAL A 1 317 ? 13.904 4.778 -30.592 1.00 76.44 317 VAL A C 1
ATOM 2521 O O . VAL A 1 317 ? 13.099 4.974 -29.676 1.00 76.44 317 VAL A O 1
ATOM 2524 N N . ASP A 1 318 ? 15.119 4.292 -30.377 1.00 79.12 318 ASP A N 1
ATOM 2525 C CA . ASP A 1 318 ? 15.662 4.050 -29.050 1.00 79.12 318 ASP A CA 1
ATOM 2526 C C . ASP A 1 318 ? 16.825 5.003 -28.712 1.00 79.12 318 ASP A C 1
ATOM 2528 O O . ASP A 1 318 ? 17.154 5.938 -29.445 1.00 79.12 318 ASP A O 1
ATOM 2532 N N . VAL A 1 319 ? 17.426 4.808 -27.537 1.00 82.69 319 VAL A N 1
ATOM 2533 C CA . VAL A 1 319 ? 18.519 5.670 -27.070 1.00 82.69 319 VAL A CA 1
ATOM 2534 C C . VAL A 1 319 ? 19.774 5.504 -27.938 1.00 82.69 319 VAL A C 1
ATOM 2536 O O . VAL A 1 319 ? 20.525 6.465 -28.086 1.00 82.69 319 VAL A O 1
ATOM 2539 N N . HIS A 1 320 ? 20.010 4.330 -28.528 1.00 86.31 320 HIS A N 1
ATOM 2540 C CA . HIS A 1 320 ? 21.151 4.122 -29.420 1.00 86.31 320 HIS A CA 1
ATOM 2541 C C . HIS A 1 320 ? 20.993 4.937 -30.700 1.00 86.31 320 HIS A C 1
ATOM 2543 O O . HIS A 1 320 ? 21.925 5.654 -31.073 1.00 86.31 320 HIS A O 1
ATOM 2549 N N . HIS A 1 321 ? 19.797 4.917 -31.299 1.00 85.25 321 HIS A N 1
ATOM 2550 C CA . HIS A 1 321 ? 19.516 5.696 -32.498 1.00 85.25 321 HIS A CA 1
ATOM 2551 C C . HIS A 1 321 ? 19.878 7.171 -32.299 1.00 85.25 321 HIS A C 1
ATOM 2553 O O . HIS A 1 321 ? 20.621 7.752 -33.081 1.00 85.25 321 HIS A O 1
ATOM 2559 N N . ILE A 1 322 ? 19.415 7.778 -31.205 1.00 81.50 322 ILE A N 1
ATOM 2560 C CA . ILE A 1 322 ? 19.586 9.216 -30.954 1.00 81.50 322 ILE A CA 1
ATOM 2561 C C . ILE A 1 322 ? 21.059 9.625 -30.866 1.00 81.50 322 ILE A C 1
ATOM 2563 O O . ILE A 1 322 ? 21.420 10.687 -31.366 1.00 81.50 322 ILE A O 1
ATOM 2567 N N . PHE A 1 323 ? 21.894 8.817 -30.214 1.00 83.75 323 PHE A N 1
ATOM 2568 C CA . PHE A 1 323 ? 23.285 9.179 -29.941 1.00 83.75 323 PHE A CA 1
ATOM 2569 C C . PHE A 1 323 ? 24.268 8.719 -31.027 1.00 83.75 323 PHE A C 1
ATOM 2571 O O . PHE A 1 323 ? 25.353 9.288 -31.101 1.00 83.75 323 PHE A O 1
ATOM 2578 N N . TRP A 1 324 ? 23.914 7.732 -31.861 1.00 85.25 324 TRP A N 1
ATOM 2579 C CA . TRP A 1 324 ? 24.852 7.140 -32.830 1.00 85.25 324 TRP A CA 1
ATOM 2580 C C . TRP A 1 324 ? 24.315 6.952 -34.257 1.00 85.25 324 TRP A C 1
ATOM 2582 O O . TRP A 1 324 ? 25.098 6.980 -35.211 1.00 85.25 324 TRP A O 1
ATOM 2592 N N . GLU A 1 325 ? 23.013 6.751 -34.457 1.00 85.00 325 GLU A N 1
ATOM 2593 C CA . GLU A 1 325 ? 22.465 6.468 -35.798 1.00 85.00 325 GLU A CA 1
ATOM 2594 C C . GLU A 1 325 ? 21.826 7.688 -36.446 1.00 85.00 325 GLU A C 1
ATOM 2596 O O . GLU A 1 325 ? 21.885 7.833 -37.666 1.00 85.00 325 GLU A O 1
ATOM 2601 N N . CYS A 1 326 ? 21.262 8.580 -35.633 1.00 86.56 326 CYS A N 1
ATOM 2602 C CA . CYS A 1 326 ? 20.576 9.768 -36.091 1.00 86.56 326 CYS A CA 1
ATOM 2603 C C . CYS A 1 326 ? 21.500 10.577 -37.019 1.00 86.56 326 CYS A C 1
ATOM 2605 O O . CYS A 1 326 ? 22.628 10.899 -36.626 1.00 86.56 326 CYS A O 1
ATOM 2607 N N . PRO A 1 327 ? 21.036 10.979 -38.219 1.00 86.19 327 PRO A N 1
ATOM 2608 C CA . PRO A 1 327 ? 21.848 11.751 -39.156 1.00 86.19 327 PRO A CA 1
ATOM 2609 C C . PRO A 1 327 ? 22.418 13.042 -38.560 1.00 86.19 327 PRO A C 1
ATOM 2611 O O . PRO A 1 327 ? 23.491 13.479 -38.960 1.00 86.19 327 PRO A O 1
ATOM 2614 N N . ALA A 1 328 ? 21.719 13.651 -37.598 1.00 82.75 328 ALA A N 1
ATOM 2615 C CA . ALA A 1 328 ? 22.213 14.819 -36.876 1.00 82.75 328 ALA A CA 1
ATOM 2616 C C . ALA A 1 328 ? 23.342 14.469 -35.890 1.00 82.75 328 ALA A C 1
ATOM 2618 O O . ALA A 1 328 ? 24.285 15.239 -35.757 1.00 82.75 328 ALA A O 1
ATOM 2619 N N . ALA A 1 329 ? 23.277 13.305 -35.238 1.00 82.19 329 ALA A N 1
ATOM 2620 C CA . ALA A 1 329 ? 24.311 12.849 -34.309 1.00 82.19 329 ALA A CA 1
ATOM 2621 C C . ALA A 1 329 ? 25.609 12.458 -35.028 1.00 82.19 329 ALA A C 1
ATOM 2623 O O . ALA A 1 329 ? 26.686 12.718 -34.513 1.00 82.19 329 ALA A O 1
ATOM 2624 N N . ARG A 1 330 ? 25.519 11.902 -36.244 1.00 82.62 330 ARG A N 1
ATOM 2625 C CA . ARG A 1 330 ? 26.692 11.545 -37.067 1.00 82.62 330 ARG A CA 1
ATOM 2626 C C . ARG A 1 330 ? 27.451 12.738 -37.658 1.00 82.62 330 ARG A C 1
ATOM 2628 O O . ARG A 1 330 ? 28.513 12.542 -38.235 1.00 82.62 330 ARG A O 1
ATOM 2635 N N . LYS A 1 331 ? 26.885 13.946 -37.582 1.00 79.00 331 LYS A N 1
ATOM 2636 C CA . LYS A 1 331 ? 27.497 15.186 -38.091 1.00 79.00 331 LYS A CA 1
ATOM 2637 C C . LYS A 1 331 ? 28.314 15.940 -37.033 1.00 79.00 331 LYS A C 1
ATOM 2639 O O . LYS A 1 331 ? 28.911 16.956 -37.377 1.00 79.00 331 LYS A O 1
ATOM 2644 N N . LEU A 1 332 ? 28.277 15.488 -35.777 1.00 61.81 332 LEU A N 1
ATOM 2645 C CA . LEU A 1 332 ? 29.011 16.051 -34.638 1.00 61.81 332 LEU A CA 1
ATOM 2646 C C . LEU A 1 332 ? 30.336 15.317 -34.430 1.00 61.81 332 LEU A C 1
ATOM 2648 O O . LEU A 1 332 ? 31.295 15.992 -34.002 1.00 61.81 332 LEU A O 1
#

Organism: NCBI:txid53985

Foldseek 3Di:
DLLVLLCCVPVVVLWDWDADDQWIKIFNNSSCVVVCVVCVVPHPPFVVFFQVLLQQVAFQQRDWFQANVRDTDRNCVLAPPDDNGHGNVQAWDWDAPAQRIIIIHGPDPVQTPPVPPSVSVVRSVSRCCSRPVCVRVDDDDLQWWDFDKPPNPFQWTKGADLQQWIWIDGPHDIDTDPPRHQAPVSVVVVSCVPDDPRIGTPDTDDHPSRDPDRRRTDDPPPPPDDPVVVVVVVVVVVVVVVVVLLVVLLVVCCVVDVVSSVVLVVCDLVVLVVPPPQDPVNSVVNVCLSSQNDQQQQPVVRGRFAVDPVGPPPPDDGSCCNCPVPPVNVVD

pLDDT: mean 78.16, std 11.05, range [41.75, 92.94]

Secondary structure (DSSP, 8-state):
-HHHHHHHHHTS--SEEEEETTEEEEE-HHHHHHHHHHHHTT-GGGGGGB-GGGTTT-BTTT-EEE-TTS-EEEGGGTSTT--TT-BGGGTEEEEEEETTEEEEEESSGGGS-SSS--HHHHHHHHHHHHH-GGGGT----TTBPPEEEESTT---EEEE-TTS-EEEEETTEEEEE-S---SHHHHHHHHHHHS-TT-EEEEEPPPTTT-SS---B------SS-HHHHHHHHHHHHHHHHHHHHHHHHHHHHHH-HHHHHHHHHS-HHHHTT-TT--HHHHHHHHHHHTT----EETTTTEES--SGGGTT-S---HHIIIIISTTGGG-